Protein AF-A0A1I5WHM6-F1 (afdb_monomer_lite)

Structure (mmCIF, N/CA/C/O backbone):
data_AF-A0A1I5WHM6-F1
#
_entry.id   AF-A0A1I5WHM6-F1
#
loop_
_atom_site.group_PDB
_atom_site.id
_atom_site.type_symbol
_atom_site.label_atom_id
_atom_site.label_alt_id
_atom_site.label_comp_id
_atom_site.label_asym_id
_atom_site.label_entity_id
_atom_site.label_seq_id
_atom_site.pdbx_PDB_ins_code
_atom_site.Cartn_x
_atom_site.Cartn_y
_atom_site.Cartn_z
_atom_site.occupancy
_atom_site.B_iso_or_equiv
_atom_site.auth_seq_id
_atom_site.auth_comp_id
_atom_site.auth_asym_id
_atom_site.auth_atom_id
_atom_site.pdbx_PDB_model_num
ATOM 1 N N . MET A 1 1 ? 22.689 12.247 52.201 1.00 42.47 1 MET A N 1
ATOM 2 C CA . MET A 1 1 ? 21.961 13.039 51.189 1.00 42.47 1 MET A CA 1
ATOM 3 C C . MET A 1 1 ? 21.575 12.092 50.074 1.00 42.47 1 MET A C 1
ATOM 5 O O . MET A 1 1 ? 22.428 11.710 49.288 1.00 42.47 1 MET A O 1
ATOM 9 N N . THR A 1 2 ? 20.334 11.620 50.087 1.00 37.94 2 THR A N 1
ATOM 10 C CA . THR A 1 2 ? 19.802 10.717 49.063 1.00 37.94 2 THR A CA 1
ATOM 11 C C . THR A 1 2 ? 19.313 11.599 47.925 1.00 37.94 2 THR A C 1
ATOM 13 O O . THR A 1 2 ? 18.326 12.314 48.075 1.00 37.94 2 THR A O 1
ATOM 16 N N . THR A 1 3 ? 20.058 11.641 46.827 1.00 40.84 3 THR A N 1
ATOM 17 C CA . THR A 1 3 ? 19.627 12.302 45.597 1.00 40.84 3 THR A CA 1
ATOM 18 C C . THR A 1 3 ? 18.476 11.497 45.012 1.00 40.84 3 THR A C 1
ATOM 20 O O . THR A 1 3 ? 18.676 10.474 44.361 1.00 40.84 3 THR A O 1
ATOM 23 N N . SER A 1 4 ? 17.251 11.943 45.282 1.00 38.19 4 SER A N 1
ATOM 24 C CA . SER A 1 4 ? 16.074 11.497 44.547 1.00 38.19 4 SER A CA 1
ATOM 25 C C . SER A 1 4 ? 16.269 11.872 43.081 1.00 38.19 4 SER A C 1
ATOM 27 O O . SER A 1 4 ? 16.165 13.039 42.709 1.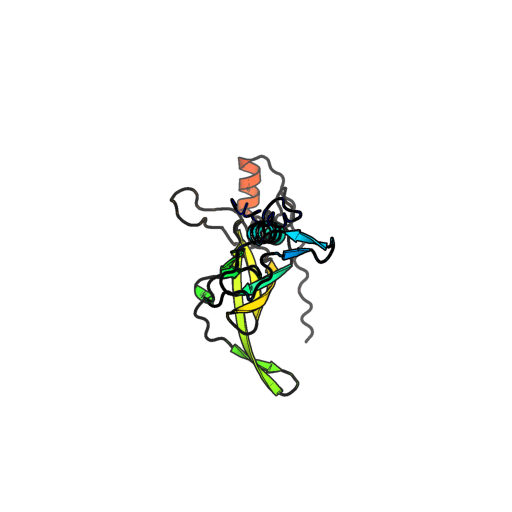00 38.19 4 SER A O 1
ATOM 29 N N . PHE A 1 5 ? 16.591 10.882 42.251 1.00 44.25 5 PHE A N 1
ATOM 30 C CA . PHE A 1 5 ? 16.436 10.994 40.810 1.00 44.25 5 PHE A CA 1
ATOM 31 C C . PHE A 1 5 ? 14.936 11.023 40.525 1.00 44.25 5 PHE A C 1
ATOM 33 O O . PHE A 1 5 ? 14.277 9.987 40.464 1.00 44.25 5 PHE A O 1
ATOM 40 N N . THR A 1 6 ? 14.382 12.222 40.381 1.00 41.75 6 THR A N 1
ATOM 41 C CA . THR A 1 6 ? 13.110 12.394 39.687 1.00 41.75 6 THR A CA 1
ATOM 42 C C . THR A 1 6 ? 13.379 12.007 38.237 1.00 41.75 6 THR A C 1
ATOM 44 O O . THR A 1 6 ? 13.997 12.770 37.495 1.00 41.75 6 THR A O 1
ATOM 47 N N . ALA A 1 7 ? 13.011 10.784 37.848 1.00 48.34 7 ALA A N 1
ATOM 48 C CA . ALA A 1 7 ? 13.007 10.408 36.442 1.00 48.34 7 ALA A CA 1
ATOM 49 C C . ALA A 1 7 ? 12.144 11.439 35.692 1.00 48.34 7 ALA A C 1
ATOM 51 O O . ALA A 1 7 ? 11.073 11.789 36.202 1.00 48.34 7 ALA A O 1
ATOM 52 N N . PRO A 1 8 ? 12.591 11.971 34.539 1.00 53.50 8 PRO A N 1
ATOM 53 C CA . PRO A 1 8 ? 11.749 12.852 33.749 1.00 53.50 8 PRO A CA 1
ATOM 54 C C . PRO A 1 8 ? 10.451 12.097 33.467 1.00 53.50 8 PRO A C 1
ATOM 56 O O . PRO A 1 8 ? 10.487 10.962 32.987 1.00 53.50 8 PRO A O 1
ATOM 59 N N . VAL A 1 9 ? 9.315 12.695 33.831 1.00 54.41 9 VAL A N 1
ATOM 60 C CA . VAL A 1 9 ? 8.010 12.204 33.391 1.00 54.41 9 VAL A CA 1
ATOM 61 C C . VAL A 1 9 ? 8.110 12.179 31.874 1.00 54.41 9 VAL A C 1
ATOM 63 O O . VAL A 1 9 ? 8.282 13.230 31.263 1.00 54.41 9 VAL A O 1
ATOM 66 N N . ALA A 1 10 ? 8.147 10.987 31.281 1.00 61.22 10 ALA A N 1
ATOM 67 C CA . ALA A 1 10 ? 8.183 10.867 29.835 1.00 61.22 10 ALA A CA 1
ATOM 68 C C . ALA A 1 10 ? 6.978 11.645 29.300 1.00 61.22 10 ALA A C 1
ATOM 70 O O . ALA A 1 10 ? 5.859 11.366 29.729 1.00 61.22 10 ALA A O 1
ATOM 71 N N . ASP A 1 11 ? 7.213 12.638 28.438 1.00 83.38 11 ASP A N 1
ATOM 72 C CA . ASP A 1 11 ? 6.149 13.437 27.829 1.00 83.38 11 ASP A CA 1
ATOM 73 C C . ASP A 1 11 ? 5.145 12.488 27.167 1.00 83.38 11 ASP A C 1
ATOM 75 O O . ASP A 1 11 ? 5.424 11.900 26.121 1.00 83.38 11 ASP A O 1
ATOM 79 N N . ILE A 1 12 ? 3.992 12.278 27.801 1.00 92.81 12 ILE A N 1
ATOM 80 C CA . ILE A 1 12 ? 2.953 11.407 27.259 1.00 92.81 12 ILE A CA 1
ATOM 81 C C . ILE A 1 12 ? 2.322 12.127 26.069 1.00 92.81 12 ILE A C 1
ATOM 83 O O . ILE A 1 12 ? 1.884 13.270 26.183 1.00 92.81 12 ILE A O 1
ATOM 87 N N . LEU A 1 13 ? 2.300 11.454 24.921 1.00 94.12 13 LEU A N 1
ATOM 88 C CA . LEU A 1 13 ? 1.716 11.973 23.686 1.00 94.12 13 LEU A CA 1
ATOM 89 C C . LEU A 1 13 ? 0.184 11.884 23.726 1.00 94.12 13 LEU A C 1
ATOM 91 O O . LEU A 1 13 ? -0.378 11.146 24.536 1.00 94.12 13 LEU A O 1
ATOM 95 N N . ASP A 1 14 ? -0.502 12.546 22.790 1.00 95.50 14 ASP A N 1
ATOM 96 C CA . ASP A 1 14 ? -1.978 12.545 22.733 1.00 95.50 14 ASP A CA 1
ATOM 97 C C . ASP A 1 14 ? -2.572 11.141 22.515 1.00 95.50 14 ASP A C 1
ATOM 99 O O . ASP A 1 14 ? -3.727 10.882 22.848 1.00 95.50 14 ASP A O 1
ATOM 103 N N . CYS A 1 15 ? -1.777 10.196 22.002 1.00 93.88 15 CYS A N 1
ATOM 104 C CA . CYS A 1 15 ? -2.156 8.785 21.901 1.00 93.88 15 CYS A CA 1
ATOM 105 C C . CYS A 1 15 ? -2.028 7.989 23.217 1.00 93.88 15 CYS A C 1
ATOM 107 O O . CYS A 1 15 ? -2.220 6.776 23.194 1.00 93.88 15 CYS A O 1
ATOM 109 N N . GLY A 1 16 ? -1.641 8.617 24.333 1.00 95.12 16 GLY A N 1
ATOM 110 C CA . GLY A 1 16 ? -1.490 7.975 25.646 1.00 95.12 16 GLY A CA 1
ATOM 111 C C . GLY A 1 16 ? -0.206 7.156 25.835 1.00 95.12 16 GLY A C 1
ATOM 112 O O . GLY A 1 16 ? -0.066 6.464 26.840 1.00 95.12 16 GLY A O 1
ATOM 113 N N . HIS A 1 17 ? 0.741 7.234 24.897 1.00 94.00 17 HIS A N 1
ATOM 114 C CA . HIS A 1 17 ? 2.009 6.498 24.934 1.00 94.00 17 HIS A CA 1
ATOM 115 C C . HIS A 1 17 ? 3.202 7.460 25.016 1.00 94.00 17 HIS A C 1
ATOM 117 O O . HIS A 1 17 ? 3.104 8.585 24.516 1.00 94.00 17 HIS A O 1
ATOM 123 N N . PRO A 1 18 ? 4.343 7.035 25.592 1.00 93.50 18 PRO A N 1
ATOM 124 C CA . PRO A 1 18 ? 5.578 7.801 25.489 1.00 93.50 18 PRO A CA 1
ATOM 125 C C . PRO A 1 18 ? 6.075 7.855 24.029 1.00 93.50 18 PRO A C 1
ATOM 127 O O . PRO A 1 18 ? 5.685 7.011 23.209 1.00 93.50 18 PRO A O 1
ATOM 130 N N . PRO A 1 19 ? 6.966 8.803 23.686 1.00 91.81 19 PRO A N 1
ATOM 131 C CA . PRO A 1 19 ? 7.605 8.845 22.380 1.00 91.81 19 PRO A CA 1
ATOM 132 C C . PRO A 1 19 ? 8.383 7.556 22.126 1.00 91.81 19 PRO A C 1
ATOM 134 O O . PRO A 1 19 ? 8.966 6.967 23.039 1.00 91.81 19 PRO A O 1
ATOM 137 N N . THR A 1 20 ? 8.393 7.109 20.875 1.00 91.31 20 THR A N 1
ATOM 138 C CA . THR A 1 20 ? 9.177 5.951 20.458 1.00 91.31 20 THR A CA 1
ATOM 139 C C . THR A 1 20 ? 10.660 6.256 20.673 1.00 91.31 20 THR A C 1
ATOM 141 O O . THR A 1 20 ? 11.145 7.243 20.116 1.00 91.31 20 THR A O 1
ATOM 144 N N . PRO A 1 21 ? 11.389 5.440 21.457 1.00 87.81 21 PRO A N 1
ATOM 145 C CA . PRO A 1 21 ? 12.818 5.637 21.639 1.00 87.81 21 PRO A CA 1
ATOM 146 C C . PRO A 1 21 ? 13.531 5.569 20.290 1.00 87.81 21 PRO A C 1
ATOM 148 O O . PRO A 1 21 ? 13.397 4.579 19.571 1.00 87.81 21 PRO A O 1
ATOM 151 N N . ASP A 1 22 ? 14.296 6.606 19.959 1.00 80.00 22 ASP A N 1
ATOM 152 C CA . ASP A 1 22 ? 15.158 6.607 18.785 1.00 80.00 22 ASP A CA 1
ATOM 153 C C . ASP A 1 22 ? 16.631 6.605 19.219 1.00 80.00 22 ASP A C 1
ATOM 155 O O . ASP A 1 22 ? 17.176 7.658 19.560 1.00 80.00 22 ASP A O 1
ATOM 159 N N . PRO A 1 23 ? 17.303 5.441 19.205 1.00 75.00 23 PRO A N 1
ATOM 160 C CA . PRO A 1 23 ? 18.708 5.346 19.586 1.00 75.00 23 PRO A CA 1
ATOM 161 C C . PRO A 1 23 ? 19.650 6.041 18.590 1.00 75.00 23 PRO A C 1
ATOM 163 O O . PRO A 1 23 ? 20.810 6.264 18.924 1.00 75.00 23 PRO A O 1
ATOM 166 N N . SER A 1 24 ? 19.182 6.381 17.382 1.00 76.12 24 SER A N 1
ATOM 167 C CA . SER A 1 24 ? 19.973 7.120 16.391 1.00 76.12 24 SER A CA 1
ATOM 168 C C . SER A 1 24 ? 19.929 8.639 16.589 1.00 76.12 24 SER A C 1
ATOM 170 O O . SER A 1 24 ? 20.806 9.341 16.089 1.00 76.12 24 SER A O 1
ATOM 172 N N . GLY A 1 25 ? 18.931 9.145 17.325 1.00 73.94 25 GLY A N 1
ATOM 173 C CA . GLY A 1 25 ? 18.722 10.574 17.579 1.00 73.94 25 GLY A CA 1
ATOM 174 C C . GLY A 1 25 ? 18.347 11.406 16.345 1.00 73.94 25 GLY A C 1
ATOM 175 O O . GLY A 1 25 ? 18.421 12.631 16.399 1.00 73.94 25 GLY A O 1
ATOM 176 N N . ILE A 1 26 ? 17.983 10.770 15.228 1.00 78.69 26 ILE A N 1
ATOM 177 C CA . ILE A 1 26 ? 17.633 11.444 13.965 1.00 78.69 26 ILE A CA 1
ATOM 178 C C . ILE A 1 26 ? 16.145 11.828 13.950 1.00 78.69 26 ILE A C 1
ATOM 180 O O . ILE A 1 26 ? 15.751 12.837 13.364 1.00 78.69 26 ILE A O 1
ATOM 184 N N . GLY A 1 27 ? 15.310 11.012 14.580 1.00 79.19 27 GLY A N 1
ATOM 185 C CA . GLY A 1 27 ? 13.873 11.165 14.691 1.00 79.19 27 GLY A CA 1
ATOM 186 C C . GLY A 1 27 ? 13.442 11.911 15.949 1.00 79.19 27 GLY A C 1
ATOM 187 O O . GLY A 1 27 ? 14.141 12.012 16.953 1.00 79.19 27 GLY A O 1
ATOM 188 N N . THR A 1 28 ? 12.214 12.413 15.900 1.00 85.50 28 THR A N 1
ATOM 189 C CA . THR A 1 28 ? 11.542 13.086 17.020 1.00 85.50 28 THR A CA 1
ATOM 190 C C . THR A 1 28 ? 10.915 12.108 18.018 1.00 85.50 28 THR A C 1
ATOM 192 O O . THR A 1 28 ? 10.372 12.541 19.031 1.00 85.50 28 THR A O 1
ATOM 195 N N . GLY A 1 29 ? 10.882 10.810 17.695 1.00 89.31 29 GLY A N 1
ATOM 196 C CA . GLY A 1 29 ? 10.156 9.785 18.454 1.00 89.31 29 GLY A CA 1
ATOM 197 C C . GLY A 1 29 ? 8.628 9.923 18.402 1.00 89.31 29 GLY A C 1
ATOM 198 O O . GLY A 1 29 ? 7.917 9.185 19.083 1.00 89.31 29 GLY A O 1
ATOM 199 N N . ARG A 1 30 ? 8.091 10.867 17.618 1.00 92.38 30 ARG A N 1
ATOM 200 C CA . ARG A 1 30 ? 6.648 11.129 17.512 1.00 92.38 30 ARG A CA 1
ATOM 201 C C . ARG A 1 30 ? 6.237 11.589 16.119 1.00 92.38 30 ARG A C 1
ATOM 203 O O . ARG A 1 30 ? 6.965 12.332 15.462 1.00 92.38 30 ARG A O 1
ATOM 210 N N . ALA A 1 31 ? 5.047 11.191 15.696 1.00 92.31 31 ALA A N 1
ATOM 211 C CA . ALA A 1 31 ? 4.356 11.735 14.536 1.00 92.31 31 ALA A CA 1
ATOM 212 C C . ALA A 1 31 ? 3.413 12.868 14.966 1.00 92.31 31 ALA A C 1
ATOM 214 O O . ALA A 1 31 ? 2.874 12.839 16.074 1.00 92.31 31 ALA A O 1
ATOM 215 N N . ILE A 1 32 ? 3.204 13.844 14.082 1.00 92.88 32 ILE A N 1
ATOM 216 C CA . ILE A 1 32 ? 2.277 14.964 14.279 1.00 92.88 32 ILE A CA 1
ATOM 217 C C . ILE A 1 32 ? 1.250 14.916 13.152 1.00 92.88 32 ILE A C 1
ATOM 219 O O . ILE A 1 32 ? 1.617 14.894 11.977 1.00 92.88 32 ILE A O 1
ATOM 223 N N . ASP A 1 33 ? -0.030 14.880 13.503 1.00 89.19 33 ASP A N 1
ATOM 224 C CA . ASP A 1 33 ? -1.113 15.006 12.535 1.00 89.19 33 ASP A CA 1
ATOM 225 C C . ASP A 1 33 ? -1.137 16.441 11.977 1.00 89.19 33 ASP A C 1
ATOM 227 O O . ASP A 1 33 ? -1.281 17.390 12.749 1.00 89.19 33 ASP A O 1
ATOM 231 N N . PRO A 1 34 ? -1.005 16.646 10.656 1.00 87.00 34 PRO A N 1
ATOM 232 C CA . PRO A 1 34 ? -0.930 17.990 10.087 1.00 87.00 34 PRO A CA 1
ATOM 233 C C . PRO A 1 34 ? -2.264 18.748 10.136 1.00 87.00 34 PRO A C 1
ATOM 235 O O . PRO A 1 34 ? -2.277 19.962 9.959 1.00 87.00 34 PRO A O 1
ATOM 238 N N . THR A 1 35 ? -3.383 18.049 10.341 1.00 90.00 35 THR A N 1
ATOM 239 C CA . THR A 1 35 ? -4.724 18.643 10.395 1.00 90.00 35 THR A CA 1
ATOM 240 C C . THR A 1 35 ? -5.083 19.053 11.814 1.00 90.00 35 THR A C 1
ATOM 242 O O . THR A 1 35 ? -5.613 20.140 12.024 1.00 90.00 35 THR A O 1
ATOM 245 N N . THR A 1 36 ? -4.819 18.180 12.789 1.00 92.69 36 THR A N 1
ATOM 246 C CA . THR A 1 36 ? -5.234 18.394 14.185 1.00 92.69 36 THR A CA 1
ATOM 247 C C . THR A 1 36 ? -4.105 18.872 15.092 1.00 92.69 36 THR A C 1
ATOM 249 O O . THR A 1 36 ? -4.372 19.345 16.191 1.00 92.69 36 THR A O 1
ATOM 252 N N . GLY A 1 37 ? -2.847 18.736 14.666 1.00 93.19 37 GLY A N 1
ATOM 253 C CA . GLY A 1 37 ? -1.671 18.954 15.508 1.00 93.19 37 GLY A CA 1
ATOM 254 C C . GLY A 1 37 ? -1.434 17.848 16.543 1.00 93.19 37 GLY A C 1
ATOM 255 O O . GLY A 1 37 ? -0.450 17.921 17.275 1.00 93.19 37 GLY A O 1
ATOM 256 N N . ALA A 1 38 ? -2.295 16.824 16.601 1.00 93.94 38 ALA A N 1
ATOM 257 C CA . ALA A 1 38 ? -2.201 15.761 17.592 1.00 93.94 38 ALA A CA 1
ATOM 258 C C . ALA A 1 38 ? -0.928 14.926 17.405 1.00 93.94 38 ALA A C 1
ATOM 260 O O . ALA A 1 38 ? -0.553 14.540 16.292 1.00 93.94 38 ALA A O 1
ATOM 261 N N . THR A 1 39 ? -0.286 14.615 18.520 1.00 95.25 39 THR A N 1
ATOM 262 C CA . THR A 1 39 ? 0.951 13.851 18.605 1.00 95.25 39 THR A CA 1
ATOM 263 C C . THR A 1 39 ? 0.679 12.373 18.871 1.00 95.25 39 THR A C 1
ATOM 265 O O . THR A 1 39 ? -0.204 11.994 19.637 1.00 95.25 39 THR A O 1
ATOM 268 N N . SER A 1 40 ? 1.448 11.496 18.234 1.00 95.19 40 SER A N 1
ATOM 269 C CA . SER A 1 40 ? 1.331 10.048 18.438 1.00 95.19 40 SER A CA 1
ATOM 270 C C . SER A 1 40 ? 2.689 9.366 18.367 1.00 95.19 40 SER A C 1
ATOM 272 O O . SER A 1 40 ? 3.589 9.841 17.672 1.00 95.19 40 SER A O 1
ATOM 274 N N . CYS A 1 41 ? 2.861 8.263 19.095 1.00 94.69 41 CYS A N 1
ATOM 275 C CA . CYS A 1 41 ? 4.048 7.427 18.950 1.00 94.69 41 CYS A CA 1
ATOM 276 C C . CYS A 1 41 ? 4.037 6.754 17.565 1.00 94.69 41 CYS A C 1
ATOM 278 O O . CYS A 1 41 ? 2.977 6.605 16.945 1.00 94.69 41 CYS A O 1
ATOM 280 N N . TYR A 1 42 ? 5.203 6.343 17.061 1.00 93.88 42 TYR A N 1
ATOM 281 C CA . TYR A 1 42 ? 5.293 5.759 15.720 1.00 93.88 42 TYR A CA 1
ATOM 282 C C . TYR A 1 42 ? 4.422 4.506 15.529 1.00 93.88 42 TYR A C 1
ATOM 284 O O . TYR A 1 42 ? 3.709 4.472 14.529 1.00 93.88 42 TYR A O 1
ATOM 292 N N . PRO A 1 43 ? 4.337 3.553 16.482 1.00 94.56 43 PRO A N 1
ATOM 293 C CA . PRO A 1 43 ? 3.422 2.416 16.358 1.00 94.56 43 PRO A CA 1
ATOM 294 C C . PRO A 1 43 ? 1.949 2.809 16.170 1.00 94.56 43 PRO A C 1
ATOM 296 O O . PRO A 1 43 ? 1.272 2.252 15.307 1.00 94.56 43 PRO A O 1
ATOM 299 N N . CYS A 1 44 ? 1.453 3.796 16.927 1.00 94.88 44 CYS A N 1
ATOM 300 C CA . CYS A 1 44 ? 0.078 4.278 16.771 1.00 94.88 44 CYS A CA 1
ATOM 301 C C . CYS A 1 44 ? -0.131 4.995 15.431 1.00 94.88 44 CYS A C 1
ATOM 303 O O . CYS A 1 44 ? -1.187 4.846 14.814 1.00 94.88 44 CYS A O 1
ATOM 305 N N . SER A 1 45 ? 0.861 5.761 14.960 1.00 95.00 45 SER A N 1
ATOM 306 C CA . SER A 1 45 ? 0.788 6.371 13.627 1.00 95.00 45 SER A CA 1
ATOM 307 C C . SER A 1 45 ? 0.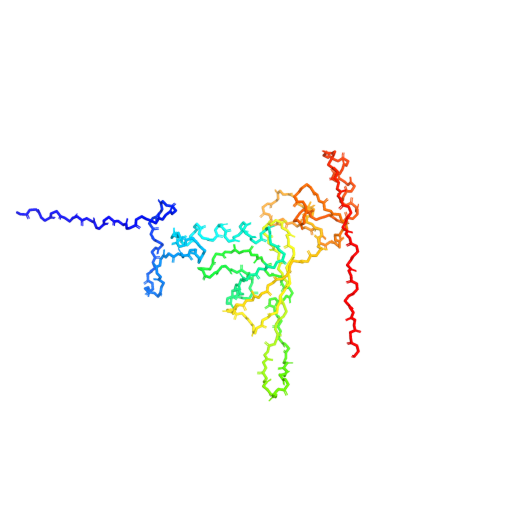763 5.308 12.532 1.00 95.00 45 SER A C 1
ATOM 309 O O . SER A 1 45 ? -0.053 5.407 11.619 1.00 95.00 45 SER A O 1
ATOM 311 N N . ASP A 1 46 ? 1.586 4.265 12.652 1.00 95.06 46 ASP A N 1
ATOM 312 C CA . ASP A 1 46 ? 1.665 3.173 11.684 1.00 95.06 46 ASP A CA 1
ATOM 313 C C . ASP A 1 46 ? 0.349 2.402 11.574 1.00 95.06 46 ASP A C 1
ATOM 315 O O . ASP A 1 46 ? -0.115 2.103 10.472 1.00 95.06 46 ASP A O 1
ATOM 319 N N . GLU A 1 47 ? -0.284 2.103 12.708 1.00 93.94 47 GLU A N 1
ATOM 320 C CA . GLU A 1 47 ? -1.595 1.456 12.743 1.00 93.94 47 GLU A CA 1
ATOM 321 C C . GLU A 1 47 ? -2.672 2.331 12.091 1.00 93.94 47 GLU A C 1
ATOM 323 O O . GLU A 1 47 ? -3.445 1.863 11.247 1.00 93.94 47 GLU A O 1
ATOM 328 N N . ARG A 1 48 ? -2.679 3.629 12.416 1.00 93.94 48 ARG A N 1
ATOM 329 C CA . ARG A 1 48 ? -3.604 4.598 11.823 1.00 93.94 48 ARG A CA 1
ATOM 330 C C . ARG A 1 48 ? -3.410 4.715 10.311 1.00 93.94 48 ARG A C 1
ATOM 332 O O . ARG A 1 48 ? -4.397 4.721 9.577 1.00 93.94 48 ARG A O 1
ATOM 339 N N . GLU A 1 49 ? -2.170 4.797 9.836 1.00 94.69 49 GLU A N 1
ATOM 340 C CA . GLU A 1 49 ? -1.843 4.874 8.408 1.00 94.69 49 GLU A CA 1
ATOM 341 C C . GLU A 1 49 ? -2.215 3.587 7.668 1.00 94.69 49 GLU A C 1
ATOM 343 O O . GLU A 1 49 ? -2.792 3.655 6.581 1.00 94.69 49 GLU A O 1
ATOM 348 N N . ARG A 1 50 ? -1.986 2.416 8.275 1.00 94.19 50 ARG A N 1
ATOM 349 C CA . ARG A 1 50 ? -2.423 1.127 7.724 1.00 94.19 50 ARG A CA 1
ATOM 350 C C . ARG A 1 50 ? -3.937 1.094 7.532 1.00 94.19 50 ARG A C 1
ATOM 352 O O . ARG A 1 50 ? -4.405 0.784 6.439 1.00 94.19 50 ARG A O 1
ATOM 359 N N . HIS A 1 51 ? -4.702 1.486 8.548 1.00 91.94 51 HIS A N 1
ATOM 360 C CA . HIS A 1 51 ? -6.162 1.560 8.460 1.00 91.94 51 HIS A CA 1
ATOM 361 C C . HIS A 1 51 ? -6.661 2.669 7.510 1.00 91.94 51 HIS A C 1
ATOM 363 O O . HIS A 1 51 ? -7.742 2.575 6.923 1.00 91.94 51 HIS A O 1
ATOM 369 N N . ALA A 1 52 ? -5.895 3.747 7.334 1.00 92.44 52 ALA A N 1
ATOM 370 C CA . ALA A 1 52 ? -6.207 4.778 6.349 1.00 92.44 52 ALA A CA 1
ATOM 371 C C . ALA A 1 52 ? -6.012 4.262 4.915 1.00 92.44 52 ALA A C 1
ATOM 373 O O . ALA A 1 52 ? -6.852 4.522 4.051 1.00 92.44 52 ALA A O 1
ATOM 374 N N . MET A 1 53 ? -4.948 3.493 4.663 1.00 94.06 53 MET A N 1
ATOM 375 C CA . MET A 1 53 ? -4.665 2.921 3.349 1.00 94.06 53 MET A CA 1
ATOM 376 C C . MET A 1 53 ? -5.791 1.993 2.881 1.00 94.06 53 MET A C 1
ATOM 378 O O . MET A 1 53 ? -6.260 2.134 1.750 1.00 94.06 53 MET A O 1
ATOM 382 N N . THR A 1 54 ? -6.313 1.126 3.752 1.00 88.81 54 THR A N 1
ATOM 383 C CA . THR A 1 54 ? -7.388 0.177 3.399 1.00 88.81 54 THR A CA 1
ATOM 384 C C . THR A 1 54 ? -8.710 0.860 3.036 1.00 88.81 54 THR A C 1
ATOM 386 O O . THR A 1 54 ? -9.567 0.242 2.405 1.00 88.81 54 THR A O 1
ATOM 389 N N . ARG A 1 55 ? -8.858 2.158 3.327 1.00 87.94 55 ARG A N 1
ATOM 390 C CA . ARG A 1 55 ? -10.034 2.981 2.995 1.00 87.94 55 ARG A CA 1
ATOM 391 C C . ARG A 1 55 ? -9.726 4.111 2.011 1.00 87.94 55 ARG A C 1
ATOM 393 O O . ARG A 1 55 ? -10.513 5.045 1.859 1.00 87.94 55 ARG A O 1
ATOM 400 N N . ALA A 1 56 ? -8.587 4.046 1.325 1.00 90.81 56 ALA A N 1
ATOM 401 C CA . ALA A 1 56 ? -8.175 5.050 0.357 1.00 90.81 56 ALA A CA 1
ATOM 402 C C . ALA A 1 56 ? -8.252 4.532 -1.090 1.00 90.81 56 ALA A C 1
ATOM 404 O O . ALA A 1 56 ? -8.092 3.346 -1.376 1.00 90.81 56 ALA A O 1
ATOM 405 N N . ASN A 1 57 ? -8.470 5.452 -2.035 1.00 91.06 57 ASN A N 1
ATOM 406 C CA . ASN A 1 57 ? -8.289 5.193 -3.472 1.00 91.06 57 ASN A CA 1
ATOM 407 C C . ASN A 1 57 ? -6.883 5.575 -3.953 1.00 91.06 57 ASN A C 1
ATOM 409 O O . ASN A 1 57 ? -6.402 5.059 -4.962 1.00 91.06 57 ASN A O 1
ATOM 413 N N . THR A 1 58 ? -6.234 6.499 -3.246 1.00 95.69 58 THR A N 1
ATOM 414 C CA . THR A 1 58 ? -4.851 6.911 -3.480 1.00 95.69 58 THR A CA 1
ATOM 415 C C . THR A 1 58 ? -4.153 7.080 -2.148 1.00 95.69 58 THR A C 1
ATOM 417 O O . THR A 1 58 ? -4.759 7.632 -1.234 1.00 95.69 58 THR A O 1
ATOM 420 N N . PHE A 1 59 ? -2.894 6.674 -2.057 1.00 96.69 59 PHE A N 1
ATOM 421 C CA . PHE A 1 59 ? -2.129 6.754 -0.818 1.00 96.69 59 PHE A CA 1
ATOM 422 C C . PHE A 1 59 ? -0.686 7.181 -1.103 1.00 96.69 59 PHE A C 1
ATOM 424 O O . PHE A 1 59 ? -0.179 6.948 -2.204 1.00 96.69 59 PHE A O 1
ATOM 431 N N . VAL A 1 60 ? -0.043 7.835 -0.137 1.00 97.25 60 VAL A N 1
ATOM 432 C CA . VAL A 1 60 ? 1.387 8.163 -0.186 1.00 97.25 60 VAL A CA 1
ATOM 433 C C . VAL A 1 60 ? 2.099 7.229 0.777 1.00 97.25 60 VAL A C 1
ATOM 435 O O . VAL A 1 60 ? 1.734 7.156 1.941 1.00 97.25 60 VAL A O 1
ATOM 438 N N . ALA A 1 61 ? 3.090 6.508 0.276 1.00 97.81 61 ALA A N 1
ATOM 439 C CA . ALA A 1 61 ? 3.885 5.563 1.044 1.00 97.81 61 ALA A CA 1
ATOM 440 C C . ALA A 1 61 ? 5.359 5.700 0.656 1.00 97.81 61 ALA A C 1
ATOM 442 O O . ALA A 1 61 ? 5.710 6.465 -0.244 1.00 97.81 61 ALA A O 1
ATOM 443 N N . TYR A 1 62 ? 6.217 4.918 1.291 1.00 97.69 62 TYR A N 1
ATOM 444 C CA . TYR A 1 62 ? 7.610 4.745 0.904 1.00 97.69 62 TYR A CA 1
ATOM 445 C C . TYR A 1 62 ? 7.813 3.334 0.376 1.00 97.69 62 TYR A C 1
ATOM 447 O O . TYR A 1 62 ? 7.259 2.379 0.913 1.00 97.69 62 TYR A O 1
ATOM 455 N N . VAL A 1 63 ? 8.607 3.184 -0.682 1.00 97.44 63 VAL A N 1
ATOM 456 C CA . VAL A 1 63 ? 9.122 1.863 -1.053 1.00 97.44 63 VAL A CA 1
ATOM 457 C C . VAL A 1 63 ? 10.274 1.564 -0.106 1.00 97.44 63 VAL A C 1
ATOM 459 O O . VAL A 1 63 ? 11.201 2.366 -0.015 1.00 97.44 63 VAL A O 1
ATOM 462 N N . SER A 1 64 ? 10.250 0.429 0.591 1.00 96.31 64 SER A N 1
ATOM 463 C CA . SER A 1 64 ? 11.356 0.056 1.478 1.00 96.31 64 SER A CA 1
ATOM 464 C C . SER A 1 64 ? 12.678 0.010 0.709 1.00 96.31 64 SER A C 1
ATOM 466 O O . SER A 1 64 ? 12.690 -0.295 -0.483 1.00 96.31 64 SER A O 1
ATOM 468 N N . SER A 1 65 ? 13.816 0.258 1.365 1.00 93.88 65 SER A N 1
ATOM 469 C CA . SER A 1 65 ? 15.139 0.113 0.723 1.00 93.88 65 SER A CA 1
ATOM 470 C C . SER A 1 65 ? 15.355 -1.306 0.174 1.00 93.88 65 SER A C 1
ATOM 472 O O . SER A 1 65 ? 16.027 -1.497 -0.833 1.00 93.88 65 SER A O 1
ATOM 474 N N . ALA A 1 66 ? 14.696 -2.281 0.814 1.00 93.06 66 ALA A N 1
ATOM 475 C CA . ALA A 1 66 ? 14.451 -3.654 0.372 1.00 93.06 66 ALA A CA 1
ATOM 476 C C . ALA A 1 66 ? 13.884 -3.825 -1.054 1.00 93.06 66 ALA A C 1
ATOM 478 O O . ALA A 1 66 ? 14.077 -4.860 -1.687 1.00 93.06 66 ALA A O 1
ATOM 479 N N . GLY A 1 67 ? 13.053 -2.876 -1.495 1.00 94.25 67 GLY A N 1
ATOM 480 C CA . GLY A 1 67 ? 12.172 -3.023 -2.657 1.00 94.25 67 GLY A CA 1
ATOM 481 C C . GLY A 1 67 ? 11.044 -4.045 -2.460 1.00 94.25 67 GLY A C 1
ATOM 482 O O . GLY A 1 67 ? 10.446 -4.479 -3.435 1.00 94.25 67 GLY A O 1
ATOM 483 N N . ARG A 1 68 ? 10.764 -4.470 -1.217 1.00 96.50 68 ARG A N 1
ATOM 484 C CA . ARG A 1 68 ? 9.862 -5.605 -0.906 1.00 96.50 68 ARG A CA 1
ATOM 485 C C . ARG A 1 68 ? 8.533 -5.210 -0.271 1.00 96.50 68 ARG A C 1
ATOM 487 O O . ARG A 1 68 ? 7.617 -6.025 -0.206 1.00 96.50 68 ARG A O 1
ATOM 494 N N . ALA A 1 69 ? 8.424 -3.987 0.229 1.00 97.44 69 ALA A N 1
ATOM 495 C CA . ALA A 1 69 ? 7.234 -3.529 0.927 1.00 97.44 69 ALA A CA 1
ATOM 496 C C . ALA A 1 69 ? 6.995 -2.042 0.687 1.00 97.44 69 ALA A C 1
ATOM 498 O O . ALA A 1 69 ? 7.940 -1.284 0.463 1.00 97.44 69 ALA A O 1
ATOM 499 N N . LEU A 1 70 ? 5.731 -1.649 0.788 1.00 98.06 70 LEU A N 1
ATOM 500 C CA . LEU A 1 70 ? 5.354 -0.273 1.058 1.00 98.06 70 LEU A CA 1
ATOM 501 C C . LEU A 1 70 ? 5.340 -0.062 2.570 1.00 98.06 70 LEU A C 1
ATOM 503 O O . LEU A 1 70 ? 4.816 -0.903 3.309 1.00 98.06 70 LEU A O 1
ATOM 507 N N . THR A 1 71 ? 5.907 1.052 3.014 1.00 97.88 71 THR A N 1
ATOM 508 C CA . THR A 1 71 ? 5.994 1.420 4.426 1.00 97.88 71 THR A CA 1
ATOM 509 C C . THR A 1 71 ? 5.494 2.836 4.672 1.00 97.88 71 THR A C 1
ATOM 511 O O . THR A 1 71 ? 5.463 3.672 3.763 1.00 97.88 71 THR A O 1
ATOM 514 N N . THR A 1 72 ? 5.119 3.104 5.916 1.00 95.44 72 THR A N 1
ATOM 515 C CA . THR A 1 72 ? 4.961 4.460 6.448 1.00 95.44 72 THR A CA 1
ATOM 516 C C . THR A 1 72 ? 6.323 5.153 6.521 1.00 95.44 72 THR A C 1
ATOM 518 O O . THR A 1 72 ? 7.368 4.527 6.297 1.00 95.44 72 THR A O 1
ATOM 521 N N . TRP A 1 73 ? 6.331 6.449 6.842 1.00 89.81 73 TRP A N 1
ATOM 522 C CA . TRP A 1 73 ? 7.584 7.172 7.072 1.00 89.81 73 TRP A CA 1
ATOM 523 C C . TRP A 1 73 ? 8.406 6.588 8.242 1.00 89.81 73 TRP A C 1
ATOM 525 O O . TRP A 1 73 ? 9.601 6.369 8.039 1.00 89.81 73 TRP A O 1
ATOM 535 N N . PRO A 1 74 ? 7.813 6.235 9.407 1.00 89.88 74 PRO A N 1
ATOM 536 C CA . PRO A 1 74 ? 8.546 5.539 10.471 1.00 89.88 74 PRO A CA 1
ATOM 537 C C . PRO A 1 74 ? 9.041 4.129 10.108 1.00 89.88 74 PRO A C 1
ATOM 539 O O . PRO A 1 74 ? 9.839 3.554 10.843 1.00 89.88 74 PRO A O 1
ATOM 542 N N . GLY A 1 75 ? 8.579 3.558 8.990 1.00 91.31 75 GLY A N 1
ATOM 543 C CA . GLY A 1 75 ? 8.980 2.230 8.519 1.00 91.31 75 GLY A CA 1
ATOM 544 C C . GLY A 1 75 ? 7.977 1.113 8.819 1.00 91.31 75 GLY A C 1
ATOM 545 O O . GLY A 1 75 ? 8.249 -0.048 8.506 1.00 91.31 75 GLY A O 1
ATOM 546 N N . GLY A 1 76 ? 6.804 1.433 9.367 1.00 94.50 76 GLY A N 1
ATOM 547 C CA . GLY A 1 76 ? 5.714 0.488 9.573 1.00 94.50 76 GLY A CA 1
ATOM 548 C C . GLY A 1 76 ? 5.220 -0.126 8.265 1.00 94.50 76 GLY A C 1
ATOM 549 O O . GLY A 1 76 ? 5.043 0.557 7.258 1.00 94.50 76 GLY A O 1
ATOM 550 N N . HIS A 1 77 ? 4.984 -1.439 8.261 1.00 96.81 77 HIS A N 1
ATOM 551 C CA . HIS A 1 77 ? 4.518 -2.155 7.072 1.00 96.81 77 HIS A CA 1
ATOM 552 C C . HIS A 1 77 ? 3.076 -1.772 6.700 1.00 96.81 77 HIS A C 1
ATOM 554 O O . HIS A 1 77 ? 2.173 -1.843 7.544 1.00 96.81 77 HIS A O 1
ATOM 560 N N . LEU A 1 78 ? 2.871 -1.445 5.420 1.00 97.38 78 LEU A N 1
ATOM 561 C CA . LEU A 1 78 ? 1.570 -1.121 4.830 1.00 97.38 78 LEU A CA 1
ATOM 562 C C . LEU A 1 78 ? 1.096 -2.179 3.826 1.00 97.38 78 LEU A C 1
ATOM 564 O O . LEU A 1 78 ? -0.059 -2.598 3.865 1.00 97.38 78 LEU A O 1
ATOM 568 N N . ALA A 1 79 ? 1.976 -2.597 2.914 1.00 96.69 79 ALA A N 1
ATOM 569 C CA . ALA A 1 79 ? 1.645 -3.548 1.859 1.00 96.69 79 ALA A CA 1
ATOM 570 C C . ALA A 1 79 ? 2.882 -4.310 1.376 1.00 96.69 79 ALA A C 1
ATOM 572 O O . ALA A 1 79 ? 4.003 -3.800 1.406 1.00 96.69 79 ALA A O 1
ATOM 573 N N . THR A 1 80 ? 2.674 -5.519 0.863 1.00 96.56 80 THR A N 1
ATOM 574 C CA . THR A 1 80 ? 3.734 -6.348 0.276 1.00 96.56 80 THR A CA 1
ATOM 575 C C . THR A 1 80 ? 3.845 -6.082 -1.220 1.00 96.56 80 THR A C 1
ATOM 577 O O . THR A 1 80 ? 2.837 -6.152 -1.925 1.00 96.56 80 THR A O 1
ATOM 580 N N . ILE A 1 81 ? 5.053 -5.785 -1.710 1.00 96.31 81 ILE A N 1
ATOM 581 C CA . ILE A 1 81 ? 5.319 -5.605 -3.145 1.00 96.31 81 ILE A CA 1
ATOM 582 C C . ILE A 1 81 ? 5.315 -6.965 -3.845 1.00 96.31 81 ILE A C 1
ATOM 584 O O . ILE A 1 81 ? 5.785 -7.963 -3.299 1.00 96.31 81 ILE A O 1
ATOM 588 N N . ASP A 1 82 ? 4.768 -6.999 -5.057 1.00 93.50 82 ASP A N 1
ATOM 589 C CA . ASP A 1 82 ? 4.734 -8.184 -5.903 1.00 93.50 82 ASP A CA 1
ATOM 590 C C . ASP A 1 82 ? 6.165 -8.697 -6.162 1.00 93.50 82 ASP A C 1
ATOM 592 O O . ASP A 1 82 ? 7.009 -7.916 -6.610 1.00 93.50 82 ASP A O 1
ATOM 596 N N . PRO A 1 83 ? 6.471 -9.985 -5.907 1.00 90.12 83 PRO A N 1
ATOM 597 C CA . PRO A 1 83 ? 7.809 -10.538 -6.120 1.00 90.12 83 PRO A CA 1
ATOM 598 C C . PRO A 1 83 ? 8.376 -10.288 -7.523 1.00 90.12 83 PRO A C 1
ATOM 600 O O . PRO A 1 83 ? 9.591 -10.152 -7.671 1.00 90.12 83 PRO A O 1
ATOM 603 N N . HIS A 1 84 ? 7.517 -10.185 -8.544 1.00 88.38 84 HIS A N 1
ATOM 604 C CA . HIS A 1 84 ? 7.943 -9.864 -9.908 1.00 88.38 84 HIS A CA 1
ATOM 605 C C . HIS A 1 84 ? 8.544 -8.456 -10.040 1.00 88.38 84 HIS A C 1
ATOM 607 O O . HIS A 1 84 ? 9.447 -8.253 -10.852 1.00 88.38 84 HIS A O 1
ATOM 613 N N . ASP A 1 85 ? 8.103 -7.503 -9.218 1.00 91.25 85 ASP A N 1
ATOM 614 C CA . ASP A 1 85 ? 8.571 -6.116 -9.260 1.00 91.25 85 ASP A CA 1
ATOM 615 C C . ASP A 1 85 ? 9.824 -5.889 -8.400 1.00 91.25 85 ASP A C 1
ATOM 617 O O . ASP A 1 85 ? 10.546 -4.913 -8.610 1.00 91.25 85 ASP A O 1
ATOM 621 N N . VAL A 1 86 ? 10.127 -6.796 -7.460 1.00 86.00 86 VAL A N 1
ATOM 622 C CA . VAL A 1 86 ? 11.305 -6.707 -6.570 1.00 86.00 86 VAL A CA 1
ATOM 623 C C . VAL A 1 86 ? 12.616 -6.715 -7.364 1.00 86.00 86 VAL A C 1
ATOM 625 O O . VAL A 1 86 ? 13.589 -6.074 -6.972 1.00 86.00 86 VAL A O 1
ATOM 628 N N . HIS A 1 87 ? 12.644 -7.422 -8.496 1.00 81.00 87 HIS A N 1
ATOM 629 C CA . HIS A 1 87 ? 13.840 -7.616 -9.321 1.00 81.00 87 HIS A CA 1
ATOM 630 C C . HIS A 1 87 ? 13.850 -6.773 -10.600 1.00 81.00 87 HIS A C 1
ATOM 632 O O . HIS A 1 87 ? 14.630 -7.038 -11.517 1.00 81.00 87 HIS A O 1
ATOM 638 N N . GLN A 1 88 ? 12.988 -5.761 -10.695 1.00 86.12 88 GLN A N 1
ATOM 639 C CA . GLN A 1 88 ? 12.948 -4.917 -11.881 1.00 86.12 88 GLN A CA 1
ATOM 640 C C . GLN A 1 88 ? 14.240 -4.089 -12.022 1.00 86.12 88 GLN A C 1
ATOM 642 O O . GLN A 1 88 ? 14.738 -3.494 -11.067 1.00 86.12 88 GLN A O 1
ATOM 647 N N . VAL A 1 89 ? 14.763 -3.996 -13.246 1.00 81.94 89 VAL A N 1
ATOM 648 C CA . VAL A 1 89 ? 15.985 -3.225 -13.562 1.00 81.94 89 VAL A CA 1
ATOM 649 C C . VAL A 1 89 ? 15.698 -1.713 -13.674 1.00 81.94 89 VAL A C 1
ATOM 651 O O . VAL A 1 89 ? 16.612 -0.896 -13.733 1.00 81.94 89 VAL A O 1
ATOM 654 N N . GLY A 1 90 ? 14.420 -1.321 -13.645 1.00 83.50 90 GLY A N 1
ATOM 655 C CA . GLY A 1 90 ? 13.980 0.052 -13.874 1.00 83.50 90 GLY A CA 1
ATOM 656 C C . GLY A 1 90 ? 14.132 0.470 -15.343 1.00 83.50 90 GLY A C 1
ATOM 657 O O . GLY A 1 90 ? 14.980 -0.022 -16.086 1.00 83.50 90 GLY A O 1
ATOM 658 N N . ARG A 1 91 ? 13.277 1.381 -15.808 1.00 90.38 91 ARG A N 1
ATOM 659 C CA . ARG A 1 91 ? 13.282 1.871 -17.193 1.00 90.38 91 ARG A CA 1
ATOM 660 C C . ARG A 1 91 ? 13.783 3.306 -17.248 1.00 90.38 91 ARG A C 1
ATOM 662 O O . ARG A 1 91 ? 13.171 4.193 -16.656 1.00 90.38 91 ARG A O 1
ATOM 669 N N . ARG A 1 92 ? 14.836 3.570 -18.024 1.00 91.94 92 ARG A N 1
ATOM 670 C CA . ARG A 1 92 ? 15.280 4.949 -18.290 1.00 91.94 92 ARG A CA 1
ATOM 671 C C . ARG A 1 92 ? 14.162 5.751 -18.954 1.00 91.94 92 ARG A C 1
ATOM 673 O O . ARG A 1 92 ? 13.557 5.302 -19.926 1.00 91.94 92 ARG A O 1
ATOM 680 N N . THR A 1 93 ? 13.888 6.921 -18.399 1.00 88.81 93 THR A N 1
ATOM 681 C CA . THR A 1 93 ? 12.880 7.868 -18.872 1.00 88.81 93 THR A CA 1
ATOM 682 C C . THR A 1 93 ? 13.513 9.252 -18.941 1.00 88.81 93 THR A C 1
ATOM 684 O O . THR A 1 93 ? 14.303 9.620 -18.074 1.00 88.81 93 THR A O 1
ATOM 687 N N . TYR A 1 94 ? 13.161 10.011 -19.975 1.00 89.50 94 TYR A N 1
ATOM 688 C CA . TYR A 1 94 ? 13.651 11.367 -20.189 1.00 89.50 94 TYR A CA 1
ATOM 689 C C . TYR A 1 94 ? 12.525 12.367 -19.928 1.00 89.50 94 TYR A C 1
ATOM 691 O O . TYR A 1 94 ? 11.380 12.136 -20.320 1.00 89.50 94 TYR A O 1
ATOM 699 N N . THR A 1 95 ? 12.833 13.461 -19.241 1.00 85.44 95 THR A N 1
ATOM 700 C CA . THR A 1 95 ? 11.933 14.608 -19.121 1.00 85.44 95 THR A CA 1
ATOM 701 C C . THR A 1 95 ? 11.921 15.389 -20.439 1.00 85.44 95 THR A C 1
ATOM 703 O O . THR A 1 95 ? 12.883 15.307 -21.206 1.00 85.44 95 THR A O 1
ATOM 706 N N . PRO A 1 96 ? 10.885 16.207 -20.707 1.00 87.88 96 PRO A N 1
ATOM 707 C CA . PRO A 1 96 ? 10.872 17.087 -21.880 1.00 87.88 96 PRO A CA 1
ATOM 708 C C . PRO A 1 96 ? 12.076 18.041 -21.948 1.00 87.88 96 PRO A C 1
ATOM 710 O O . PRO A 1 96 ? 12.484 18.441 -23.030 1.00 87.88 96 PRO A O 1
ATOM 713 N N . SER A 1 97 ? 12.668 18.374 -20.796 1.00 91.50 97 SER A N 1
ATOM 714 C CA . SER A 1 97 ? 13.883 19.188 -20.677 1.00 91.50 97 SER A CA 1
ATOM 715 C C . SER A 1 97 ? 15.197 18.420 -20.898 1.00 91.50 97 SER A C 1
ATOM 717 O O . SER A 1 97 ? 16.263 19.012 -20.775 1.00 91.50 97 SER A O 1
ATOM 719 N N . GLY A 1 98 ? 15.150 17.114 -21.189 1.00 90.56 98 GLY A N 1
ATOM 720 C CA . GLY A 1 98 ? 16.330 16.273 -21.432 1.00 90.56 98 GLY A CA 1
ATOM 721 C C . GLY A 1 98 ? 16.952 15.629 -20.185 1.00 90.56 98 GLY A C 1
ATOM 722 O O . GLY A 1 98 ? 17.922 14.883 -20.304 1.00 90.56 98 GLY A O 1
ATOM 723 N N . GLY A 1 99 ? 16.394 15.857 -18.993 1.00 90.00 99 GLY A N 1
ATOM 724 C CA . GLY A 1 99 ? 16.826 15.191 -17.763 1.00 90.00 99 GLY A CA 1
ATOM 725 C C . GLY A 1 99 ? 16.491 13.698 -17.782 1.00 90.00 99 GLY A C 1
ATOM 726 O O . GLY A 1 99 ? 15.407 13.309 -18.208 1.00 90.00 99 GLY A O 1
ATOM 727 N N . MET A 1 100 ? 17.403 12.847 -17.313 1.00 90.50 100 MET A N 1
ATOM 728 C CA . MET A 1 100 ? 17.220 11.392 -17.296 1.00 90.50 100 MET A CA 1
ATOM 729 C C . MET A 1 100 ? 16.950 10.890 -15.876 1.00 90.50 100 MET A C 1
ATOM 731 O O . MET A 1 100 ? 17.667 11.246 -14.945 1.00 90.50 100 MET A O 1
ATOM 735 N N . TRP A 1 101 ? 15.961 10.012 -15.720 1.00 89.19 101 TRP A N 1
ATOM 736 C CA . TRP A 1 101 ? 15.692 9.308 -14.465 1.00 89.19 101 TRP A CA 1
ATOM 737 C C . TRP A 1 101 ? 15.302 7.847 -14.710 1.00 89.19 101 TRP A C 1
ATOM 739 O O . TRP A 1 101 ? 14.877 7.471 -15.808 1.00 89.19 101 TRP A O 1
ATOM 749 N N . THR A 1 102 ? 15.456 7.004 -13.689 1.00 91.81 102 THR A N 1
ATOM 750 C CA . THR A 1 102 ? 15.077 5.587 -13.757 1.00 91.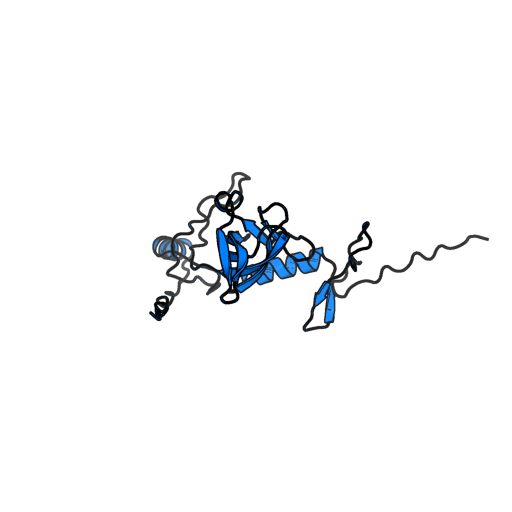81 102 THR A CA 1
ATOM 751 C C . THR A 1 102 ? 13.689 5.396 -13.171 1.00 91.81 102 THR A C 1
ATOM 753 O O . THR A 1 102 ? 13.445 5.705 -12.010 1.00 91.81 102 THR A O 1
ATOM 756 N N . ARG A 1 103 ? 12.773 4.871 -13.980 1.00 93.44 103 ARG A N 1
ATOM 757 C CA . ARG A 1 103 ? 11.379 4.642 -13.620 1.00 93.44 103 ARG A CA 1
ATOM 758 C C . ARG A 1 103 ? 11.155 3.210 -13.159 1.00 93.44 103 ARG A C 1
ATOM 760 O O . ARG A 1 103 ? 11.409 2.280 -13.922 1.00 93.44 103 ARG A O 1
ATOM 767 N N . TYR A 1 104 ? 10.575 3.057 -11.977 1.00 95.44 104 TYR A N 1
ATOM 768 C CA . TYR A 1 104 ? 10.130 1.781 -11.425 1.00 95.44 104 TYR A CA 1
ATOM 769 C C . TYR A 1 104 ? 8.605 1.753 -11.367 1.00 95.44 104 TYR A C 1
ATOM 771 O O . TYR A 1 104 ? 7.977 2.770 -11.064 1.00 95.44 104 TYR A O 1
ATOM 779 N N . VAL A 1 105 ? 8.009 0.608 -11.691 1.00 95.88 105 VAL A N 1
ATOM 780 C CA . VAL A 1 105 ? 6.570 0.366 -11.538 1.00 95.88 105 VAL A CA 1
ATOM 781 C C . VAL A 1 105 ? 6.404 -0.646 -10.421 1.00 95.88 105 VAL A C 1
ATOM 783 O O . VAL A 1 105 ? 7.071 -1.673 -10.415 1.00 95.88 105 VAL A O 1
ATOM 786 N N . TRP A 1 106 ? 5.534 -0.346 -9.469 1.00 97.19 106 TRP A N 1
ATOM 787 C CA . TRP A 1 106 ? 5.341 -1.179 -8.292 1.00 97.19 106 TRP A CA 1
ATOM 788 C C . TRP A 1 106 ? 3.887 -1.581 -8.188 1.00 97.19 106 TRP A C 1
ATOM 790 O O . TRP A 1 106 ? 3.008 -0.717 -8.208 1.00 97.19 106 TRP A O 1
ATOM 800 N N . HIS A 1 107 ? 3.652 -2.871 -8.016 1.00 96.88 107 HIS A N 1
ATOM 801 C CA . HIS A 1 107 ? 2.391 -3.452 -7.613 1.00 96.88 107 HIS A CA 1
ATOM 802 C C . HIS A 1 107 ? 2.533 -3.969 -6.190 1.00 96.88 107 HIS A C 1
ATOM 804 O O . HIS A 1 107 ? 3.533 -4.590 -5.838 1.00 96.88 107 HIS A O 1
ATOM 810 N N . ALA A 1 108 ? 1.529 -3.713 -5.362 1.00 96.38 108 ALA A N 1
ATOM 811 C CA . ALA A 1 108 ? 1.531 -4.162 -3.979 1.00 96.38 108 ALA A CA 1
ATOM 812 C C . ALA A 1 108 ? 0.153 -4.662 -3.553 1.00 96.38 108 ALA A C 1
ATOM 814 O O . ALA A 1 108 ? -0.861 -4.313 -4.161 1.00 96.38 108 ALA A O 1
ATOM 815 N N . THR A 1 109 ? 0.134 -5.483 -2.509 1.00 95.06 109 THR A N 1
ATOM 816 C CA . THR A 1 109 ? -1.083 -6.006 -1.879 1.00 95.06 109 THR A CA 1
ATOM 817 C C . THR A 1 109 ? -1.074 -5.611 -0.409 1.00 95.06 109 THR A C 1
ATOM 819 O O . THR A 1 109 ? -0.105 -5.919 0.289 1.00 95.06 109 THR A O 1
ATOM 822 N N . ASP A 1 110 ? -2.098 -4.883 0.035 1.00 94.38 110 ASP A N 1
ATOM 823 C CA . ASP A 1 110 ? -2.269 -4.534 1.450 1.00 94.38 110 ASP A CA 1
ATOM 824 C C . ASP A 1 110 ? -2.785 -5.726 2.274 1.00 94.38 110 ASP A C 1
ATOM 826 O O . ASP A 1 110 ? -2.997 -6.826 1.751 1.00 94.38 110 ASP A O 1
ATOM 830 N N . VAL A 1 111 ? -2.952 -5.512 3.580 1.00 88.88 111 VAL A N 1
ATOM 831 C CA . VAL A 1 111 ? -3.355 -6.560 4.529 1.00 88.88 111 VAL A CA 1
ATOM 832 C C . VAL A 1 111 ? -4.744 -7.141 4.235 1.00 88.88 111 VAL A C 1
ATOM 834 O O . VAL A 1 111 ? -4.956 -8.325 4.484 1.00 88.88 111 VAL A O 1
ATOM 837 N N . ASP A 1 112 ? -5.628 -6.356 3.613 1.00 88.06 112 ASP A N 1
ATOM 838 C CA . ASP A 1 112 ? -7.011 -6.719 3.271 1.00 88.06 112 ASP A CA 1
ATOM 839 C C . ASP A 1 112 ? -7.137 -7.223 1.816 1.00 88.06 112 ASP A C 1
ATOM 841 O O . ASP A 1 112 ? -8.235 -7.381 1.275 1.00 88.06 112 ASP A O 1
ATOM 845 N N . GLY A 1 113 ? -6.009 -7.445 1.132 1.00 90.06 113 GLY A N 1
ATOM 846 C CA . GLY A 1 113 ? -5.987 -7.912 -0.255 1.00 90.06 113 GLY A CA 1
ATOM 847 C C . GLY A 1 113 ? -6.221 -6.821 -1.296 1.00 90.06 113 GLY A C 1
ATOM 848 O O . GLY A 1 113 ? -6.336 -7.109 -2.492 1.00 90.06 113 GLY A O 1
ATOM 849 N N . GLY A 1 114 ? -6.287 -5.555 -0.883 1.00 92.12 114 GLY A N 1
ATOM 850 C CA . GLY A 1 114 ? -6.356 -4.422 -1.789 1.00 92.12 114 GLY A CA 1
ATOM 851 C C . GLY A 1 114 ? -5.104 -4.355 -2.659 1.00 92.12 114 GLY A C 1
ATOM 852 O O . GLY A 1 114 ? -3.976 -4.367 -2.167 1.00 92.12 114 GLY A O 1
ATOM 853 N N . ARG A 1 115 ? -5.293 -4.287 -3.982 1.00 94.69 115 ARG A N 1
ATOM 854 C CA . ARG A 1 115 ? -4.186 -4.152 -4.938 1.00 94.69 115 ARG A CA 1
ATOM 855 C C . ARG A 1 115 ? -3.886 -2.694 -5.218 1.00 94.69 115 ARG A C 1
ATOM 857 O O . ARG A 1 115 ? -4.791 -1.915 -5.501 1.00 94.69 115 ARG A O 1
ATOM 864 N N . TRP A 1 116 ? -2.607 -2.360 -5.239 1.00 97.06 116 TRP A N 1
ATOM 865 C CA . TRP A 1 116 ? -2.094 -1.011 -5.440 1.00 97.06 116 TRP A CA 1
ATOM 866 C C . TRP A 1 116 ? -1.107 -0.989 -6.592 1.00 97.06 116 TRP A C 1
ATOM 868 O O . TRP A 1 116 ? -0.392 -1.965 -6.804 1.00 97.06 116 TRP A O 1
ATOM 878 N N . ALA A 1 117 ? -1.063 0.123 -7.323 1.00 97.50 117 ALA A N 1
ATOM 879 C CA . ALA A 1 117 ? -0.035 0.382 -8.320 1.00 97.50 117 ALA A CA 1
ATOM 880 C C . ALA A 1 117 ? 0.516 1.802 -8.185 1.00 97.50 117 ALA A C 1
ATOM 882 O O . ALA A 1 117 ? -0.248 2.750 -7.994 1.00 97.50 117 ALA A O 1
ATOM 883 N N . GLY A 1 118 ? 1.826 1.961 -8.329 1.00 97.19 118 GLY A N 1
ATOM 884 C CA . GLY A 1 118 ? 2.484 3.263 -8.304 1.00 97.19 118 GLY A CA 1
ATOM 885 C C . GLY A 1 118 ? 3.774 3.280 -9.107 1.00 97.19 118 GLY A C 1
ATOM 886 O O . GLY A 1 118 ? 4.254 2.252 -9.584 1.00 97.19 118 GLY A O 1
ATOM 887 N N . ILE A 1 119 ? 4.327 4.479 -9.266 1.00 96.19 119 ILE A N 1
ATOM 888 C CA . ILE A 1 119 ? 5.565 4.719 -10.005 1.00 96.19 119 ILE A CA 1
ATOM 889 C C . ILE A 1 119 ? 6.453 5.632 -9.166 1.00 96.19 119 ILE A C 1
ATOM 891 O O . ILE A 1 119 ? 5.975 6.653 -8.674 1.00 96.19 119 ILE A O 1
ATOM 895 N N . ASN A 1 120 ? 7.738 5.304 -9.044 1.00 95.38 120 ASN A N 1
ATOM 896 C CA . ASN A 1 120 ? 8.731 6.204 -8.454 1.00 95.38 120 ASN A CA 1
ATOM 897 C C . ASN A 1 120 ? 10.133 5.987 -9.065 1.00 95.38 120 ASN A C 1
ATOM 899 O O . ASN A 1 120 ? 10.284 5.278 -10.066 1.00 95.38 120 ASN A O 1
ATOM 903 N N . GLY A 1 121 ? 11.143 6.624 -8.462 1.00 93.19 121 GLY A N 1
ATOM 904 C CA . GLY A 1 121 ? 12.549 6.549 -8.868 1.00 93.19 121 GLY A CA 1
ATOM 905 C C . GLY A 1 121 ? 13.341 5.337 -8.355 1.00 93.19 121 GLY A C 1
ATOM 906 O O . GLY A 1 121 ? 14.528 5.246 -8.651 1.00 93.19 121 GLY A O 1
ATOM 907 N N . GLY A 1 122 ? 12.726 4.432 -7.584 1.00 92.94 122 GLY A N 1
ATOM 908 C CA . GLY A 1 122 ? 13.377 3.244 -7.024 1.00 92.94 122 GLY A CA 1
ATOM 909 C C . GLY A 1 122 ? 13.082 2.986 -5.537 1.00 92.94 122 GLY A C 1
ATOM 910 O O . GLY A 1 122 ? 12.277 3.693 -4.922 1.00 92.94 122 GLY A O 1
ATOM 911 N N . PRO A 1 123 ? 13.716 1.954 -4.953 1.00 94.69 123 PRO A N 1
ATOM 912 C CA . PRO A 1 123 ? 13.639 1.648 -3.523 1.00 94.69 123 PRO A CA 1
ATOM 913 C C . PRO A 1 123 ? 14.101 2.810 -2.633 1.00 94.69 123 PRO A C 1
ATOM 915 O O . PRO A 1 123 ? 14.937 3.615 -3.034 1.00 94.69 123 PRO A O 1
ATOM 918 N N . GLY A 1 124 ? 13.565 2.896 -1.415 1.00 94.06 124 GLY A N 1
ATOM 919 C CA . GLY A 1 124 ? 13.887 3.940 -0.433 1.00 94.06 124 GLY A CA 1
ATOM 920 C C . GLY A 1 124 ? 13.224 5.299 -0.688 1.00 94.06 124 GLY A C 1
ATOM 921 O O . GLY A 1 124 ? 13.380 6.215 0.115 1.00 94.06 124 GLY A O 1
ATOM 922 N N . LEU A 1 125 ? 12.482 5.455 -1.789 1.00 95.56 125 LEU A N 1
ATOM 923 C CA . LEU A 1 125 ? 11.848 6.718 -2.164 1.00 95.56 125 LEU A CA 1
ATOM 924 C C . LEU A 1 125 ? 10.340 6.706 -1.915 1.00 95.56 125 LEU A C 1
ATOM 926 O O . LEU A 1 125 ? 9.673 5.670 -1.997 1.00 95.56 125 LEU A O 1
ATOM 930 N N . VAL A 1 126 ? 9.798 7.903 -1.687 1.00 97.12 126 VAL A N 1
ATOM 931 C CA . VAL A 1 126 ? 8.354 8.137 -1.615 1.00 97.12 126 VAL A CA 1
ATOM 932 C C . VAL A 1 126 ? 7.670 7.728 -2.924 1.00 97.12 126 VAL A C 1
ATOM 934 O O . VAL A 1 126 ? 8.228 7.847 -4.019 1.00 97.12 126 VAL A O 1
ATOM 937 N N . ILE A 1 127 ? 6.444 7.234 -2.812 1.00 97.81 127 ILE A N 1
ATOM 938 C CA . ILE A 1 127 ? 5.610 6.801 -3.922 1.00 97.81 127 ILE A CA 1
ATOM 939 C C . ILE A 1 127 ? 4.158 7.187 -3.662 1.00 97.81 127 ILE A C 1
ATOM 941 O O . ILE A 1 127 ? 3.622 6.999 -2.571 1.00 97.81 127 ILE A O 1
ATOM 945 N N . ARG A 1 128 ? 3.495 7.697 -4.700 1.00 98.19 128 ARG A N 1
ATOM 946 C CA . ARG A 1 128 ? 2.036 7.785 -4.727 1.00 98.19 128 ARG A CA 1
ATOM 947 C C . ARG A 1 128 ? 1.488 6.537 -5.405 1.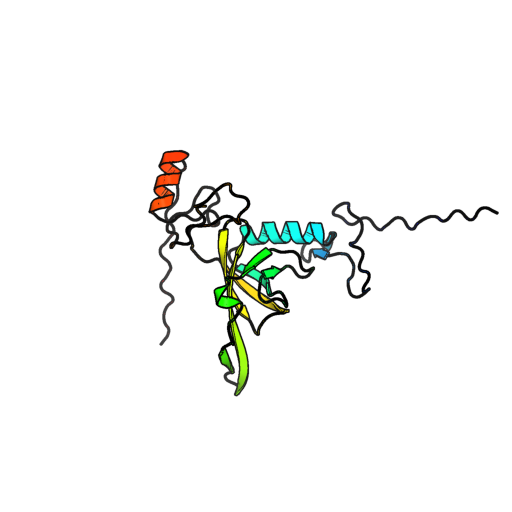00 98.19 128 ARG A C 1
ATOM 949 O O . ARG A 1 128 ? 1.849 6.241 -6.545 1.00 98.19 128 ARG A O 1
ATOM 956 N N . VAL A 1 129 ? 0.612 5.824 -4.711 1.00 97.88 129 VAL A N 1
ATOM 957 C CA . VAL A 1 129 ? -0.041 4.614 -5.211 1.00 97.88 129 VAL A CA 1
ATOM 958 C C . VAL A 1 129 ? -1.532 4.839 -5.415 1.00 97.88 129 VAL A C 1
ATOM 960 O O . VAL A 1 129 ? -2.166 5.640 -4.728 1.00 97.88 129 VAL A O 1
ATOM 963 N N . HIS A 1 130 ? -2.094 4.110 -6.370 1.00 96.94 130 HIS A N 1
ATOM 964 C CA . HIS A 1 130 ? -3.509 4.104 -6.706 1.00 96.94 130 HIS A CA 1
ATOM 965 C C . HIS A 1 130 ? -4.073 2.701 -6.514 1.00 96.94 130 HIS A C 1
ATOM 967 O O . HIS A 1 130 ? -3.476 1.720 -6.968 1.00 96.94 130 HIS A O 1
ATOM 973 N N . ARG A 1 131 ? -5.244 2.608 -5.884 1.00 93.62 131 ARG A N 1
ATOM 974 C CA . ARG A 1 131 ? -5.936 1.337 -5.697 1.00 93.62 131 ARG A CA 1
ATOM 975 C C . ARG A 1 131 ? -6.477 0.832 -7.031 1.00 93.62 131 ARG A C 1
ATOM 977 O O . ARG A 1 131 ? -7.121 1.553 -7.801 1.00 93.62 131 ARG A O 1
ATOM 984 N N . LEU A 1 132 ? -6.203 -0.428 -7.323 1.00 92.56 132 LEU A N 1
ATOM 985 C CA . LEU A 1 132 ? -6.697 -1.137 -8.489 1.00 92.56 132 LEU A CA 1
ATOM 986 C C . LEU A 1 132 ? -8.086 -1.709 -8.201 1.00 92.56 132 LEU A C 1
ATOM 988 O O . LEU A 1 132 ? -8.391 -2.146 -7.095 1.00 92.56 132 LEU A O 1
ATOM 992 N N . ARG A 1 133 ? -8.929 -1.773 -9.239 1.00 90.56 133 ARG A N 1
ATOM 993 C CA . ARG A 1 133 ? -10.232 -2.454 -9.177 1.00 90.56 133 ARG A CA 1
ATOM 994 C C . ARG A 1 133 ? -10.047 -3.968 -9.305 1.00 90.56 133 ARG A C 1
ATOM 996 O O . ARG A 1 133 ? -10.370 -4.552 -10.343 1.00 90.56 133 ARG A O 1
ATOM 1003 N N . ALA A 1 134 ? -9.487 -4.578 -8.272 1.00 91.94 134 ALA A N 1
ATOM 1004 C CA . ALA A 1 134 ? -9.217 -6.007 -8.191 1.00 91.94 134 ALA A CA 1
ATOM 1005 C C . ALA A 1 134 ? -10.080 -6.653 -7.104 1.00 91.94 134 ALA A C 1
ATOM 1007 O O . ALA A 1 134 ? -10.441 -6.008 -6.127 1.00 91.94 134 ALA A O 1
ATOM 1008 N N . CYS A 1 135 ? -10.441 -7.915 -7.309 1.00 92.19 135 CYS A N 1
ATOM 1009 C CA . CYS A 1 135 ? -11.236 -8.679 -6.368 1.00 92.19 135 CYS A CA 1
ATOM 1010 C C . CYS A 1 135 ? -10.411 -9.029 -5.126 1.00 92.19 135 CYS A C 1
ATOM 1012 O O . CYS A 1 135 ? -9.359 -9.654 -5.261 1.00 92.19 135 CYS A O 1
ATOM 1014 N N . THR A 1 136 ? -10.933 -8.684 -3.952 1.00 91.44 136 THR A N 1
ATOM 1015 C CA . THR A 1 136 ? -10.327 -8.906 -2.629 1.00 91.44 136 THR A CA 1
ATOM 1016 C C . THR A 1 136 ? -10.854 -10.170 -1.947 1.00 91.44 136 THR A C 1
ATOM 1018 O O . THR A 1 136 ? -10.603 -10.400 -0.773 1.00 91.44 136 THR A O 1
ATOM 1021 N N . TRP A 1 137 ? -11.582 -11.028 -2.671 1.00 89.75 137 TRP A N 1
ATOM 1022 C CA . TRP A 1 137 ? -12.030 -12.310 -2.129 1.00 89.75 137 TRP A CA 1
ATOM 1023 C C . TRP A 1 137 ? -10.826 -13.194 -1.808 1.00 89.75 137 TRP A C 1
ATOM 1025 O O . TRP A 1 137 ? -10.035 -13.510 -2.708 1.00 89.75 137 TRP A O 1
ATOM 1035 N N . GLN A 1 138 ? -10.720 -13.591 -0.545 1.00 89.06 138 GLN A N 1
ATOM 1036 C CA . GLN A 1 138 ? -9.697 -14.500 -0.059 1.00 89.06 138 GLN A CA 1
ATOM 1037 C C . GLN A 1 138 ? -10.004 -15.925 -0.536 1.00 89.06 138 GLN A C 1
ATOM 1039 O O 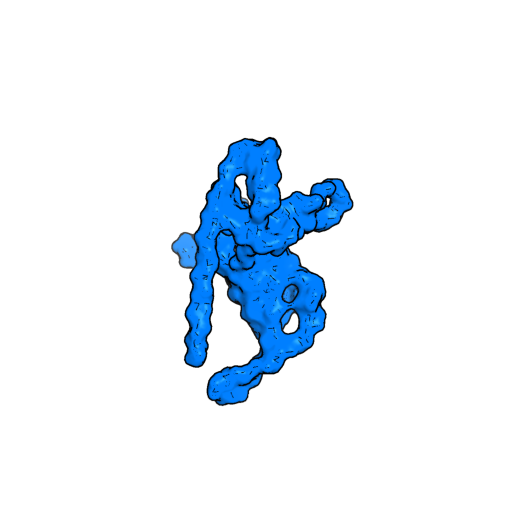. GLN A 1 138 ? -11.080 -16.463 -0.293 1.00 89.06 138 GLN A O 1
ATOM 1044 N N . THR A 1 139 ? -9.072 -16.526 -1.271 1.00 85.88 139 THR A N 1
ATOM 1045 C CA . THR A 1 139 ? -9.245 -17.854 -1.880 1.00 85.88 139 THR A CA 1
ATOM 1046 C C . THR A 1 139 ? -8.654 -18.981 -1.043 1.00 85.88 139 THR A C 1
ATOM 1048 O O . THR A 1 139 ? -8.994 -20.135 -1.272 1.00 85.88 139 THR A O 1
ATOM 1051 N N . GLU A 1 140 ? -7.762 -18.669 -0.102 1.00 82.50 140 GLU A N 1
ATOM 1052 C CA . GLU A 1 140 ? -7.092 -19.647 0.760 1.00 82.50 140 GLU A CA 1
ATOM 1053 C C . GLU A 1 140 ? -7.124 -19.151 2.216 1.00 82.50 140 GLU A C 1
ATOM 1055 O O . GLU A 1 140 ? -6.732 -18.013 2.498 1.00 82.50 140 GLU A O 1
ATOM 1060 N N . PHE A 1 141 ? -7.586 -20.003 3.135 1.00 72.44 141 PHE A N 1
ATOM 1061 C CA . PHE A 1 141 ? -7.617 -19.764 4.581 1.00 72.44 141 PHE A CA 1
ATOM 1062 C C . PHE A 1 141 ? -6.746 -20.816 5.288 1.00 72.44 141 PHE A C 1
ATOM 1064 O O . PHE A 1 141 ? -6.814 -21.983 4.924 1.00 72.44 141 PHE A O 1
ATOM 1071 N N . GLY A 1 142 ? -6.004 -20.431 6.336 1.00 60.59 142 GLY A N 1
ATOM 1072 C CA . GLY A 1 142 ? -5.777 -21.348 7.466 1.00 60.59 142 GLY A CA 1
ATOM 1073 C C . GLY A 1 142 ? -4.437 -22.077 7.652 1.00 60.59 142 GLY A C 1
ATOM 1074 O O . GLY A 1 142 ? -4.306 -22.726 8.680 1.00 60.59 142 GLY A O 1
ATOM 1075 N N . ASP A 1 143 ? -3.412 -21.934 6.803 1.00 66.25 143 ASP A N 1
ATOM 1076 C CA . ASP A 1 143 ? -2.207 -22.800 6.905 1.00 66.25 143 ASP A CA 1
ATOM 1077 C C . ASP A 1 143 ? -0.927 -22.094 7.404 1.00 66.25 143 ASP A C 1
ATOM 1079 O O . ASP A 1 143 ? 0.192 -22.490 7.070 1.00 66.25 143 ASP A O 1
ATOM 1083 N N . GLY A 1 144 ? -1.056 -20.971 8.121 1.00 69.44 144 GLY A N 1
ATOM 1084 C CA . GLY A 1 144 ? 0.089 -20.129 8.520 1.00 69.44 144 GLY A CA 1
ATOM 1085 C C . GLY A 1 144 ? 0.795 -19.421 7.350 1.00 69.44 144 GLY A C 1
ATOM 1086 O O . GLY A 1 144 ? 1.802 -18.741 7.543 1.00 69.44 144 GLY A O 1
ATOM 1087 N N . ARG A 1 145 ? 0.269 -19.560 6.127 1.00 72.25 145 ARG A N 1
ATOM 1088 C CA . ARG A 1 145 ? 0.721 -18.846 4.928 1.00 72.25 145 ARG A CA 1
ATOM 1089 C C . ARG A 1 145 ? 0.015 -17.491 4.809 1.00 72.25 145 ARG A C 1
ATOM 1091 O O . ARG A 1 145 ? -1.123 -17.367 5.263 1.00 72.25 145 ARG A O 1
ATOM 1098 N N . PRO A 1 146 ? 0.644 -16.494 4.159 1.00 70.88 146 PRO A N 1
ATOM 1099 C CA . PRO A 1 146 ? -0.030 -15.247 3.825 1.00 70.88 146 PRO A CA 1
ATOM 1100 C C . PRO A 1 146 ? -1.311 -15.519 3.020 1.00 70.88 146 PRO A C 1
ATOM 1102 O O . PRO A 1 146 ? -1.287 -16.386 2.137 1.00 70.88 146 PRO A O 1
ATOM 1105 N N . PRO A 1 147 ? -2.409 -14.794 3.294 1.00 81.44 147 PRO A N 1
ATOM 1106 C CA . PRO A 1 147 ? -3.666 -14.986 2.588 1.00 81.44 147 PRO A CA 1
ATOM 1107 C C . PRO A 1 147 ? -3.478 -14.760 1.088 1.00 81.44 147 PRO A C 1
ATOM 1109 O O . PRO A 1 147 ? -2.769 -13.846 0.654 1.00 81.44 147 PRO A O 1
ATOM 1112 N N . ARG A 1 148 ? -4.130 -15.603 0.283 1.00 86.38 148 ARG A N 1
ATOM 1113 C CA . ARG A 1 148 ? -4.209 -15.413 -1.166 1.00 86.38 148 ARG A CA 1
ATOM 1114 C C . ARG A 1 148 ? -5.547 -14.822 -1.550 1.00 86.38 148 ARG A C 1
ATOM 1116 O O . ARG A 1 148 ? -6.585 -15.216 -1.026 1.00 86.38 148 ARG A O 1
ATOM 1123 N N . TYR A 1 149 ? -5.503 -13.919 -2.518 1.00 90.62 149 TYR A N 1
ATOM 1124 C CA . TYR A 1 149 ? -6.658 -13.177 -2.992 1.00 90.62 149 TYR A CA 1
ATOM 1125 C C . TYR A 1 149 ? -6.865 -13.398 -4.487 1.00 90.62 149 TYR A C 1
ATOM 1127 O O . TYR A 1 149 ? -5.922 -13.600 -5.253 1.00 90.62 149 TYR A O 1
ATOM 1135 N N . CYS A 1 150 ? -8.122 -13.328 -4.916 1.00 91.88 150 CYS A N 1
ATOM 1136 C CA . CYS A 1 150 ? -8.516 -13.607 -6.292 1.00 91.88 150 CYS A CA 1
ATOM 1137 C C . CYS A 1 150 ? -7.854 -12.686 -7.328 1.00 91.88 150 CYS A C 1
ATOM 1139 O O . CYS A 1 150 ? -7.507 -13.134 -8.421 1.00 91.88 150 CYS A O 1
ATOM 1141 N N . HIS A 1 151 ? -7.778 -11.386 -7.033 1.00 91.81 151 HIS A N 1
ATOM 1142 C CA . HIS A 1 151 ? -7.231 -10.324 -7.887 1.00 91.81 151 HIS A CA 1
ATOM 1143 C C . HIS A 1 151 ? -7.791 -10.213 -9.321 1.00 91.81 151 HIS A C 1
ATOM 1145 O O . HIS A 1 151 ? -7.366 -9.341 -10.082 1.00 91.81 151 HIS A O 1
ATOM 1151 N N . ARG A 1 152 ? -8.803 -11.005 -9.704 1.00 92.44 152 ARG A N 1
ATOM 1152 C CA . ARG A 1 152 ? -9.560 -10.793 -10.948 1.00 92.44 152 ARG A CA 1
ATOM 1153 C C . ARG A 1 152 ? -10.209 -9.414 -10.936 1.00 92.44 152 ARG A C 1
ATOM 1155 O O . ARG A 1 152 ? -10.529 -8.883 -9.876 1.00 92.44 152 ARG A O 1
ATOM 1162 N N . ARG A 1 153 ? -10.472 -8.849 -12.116 1.00 91.88 153 ARG A N 1
ATOM 1163 C CA . ARG A 1 153 ? -11.133 -7.543 -12.243 1.00 91.88 153 ARG A CA 1
ATOM 1164 C C . ARG A 1 153 ? -12.428 -7.497 -11.425 1.00 91.88 153 ARG A C 1
ATOM 1166 O O . ARG A 1 153 ? -13.345 -8.294 -11.647 1.00 91.88 153 ARG A O 1
ATOM 1173 N N . ALA A 1 154 ? -12.506 -6.535 -10.512 1.00 91.44 154 ALA A N 1
ATOM 1174 C CA . ALA A 1 154 ? -13.709 -6.290 -9.742 1.00 91.44 154 ALA A CA 1
ATOM 1175 C C . ALA A 1 154 ? -14.775 -5.614 -10.607 1.00 91.44 154 ALA A C 1
ATOM 1177 O O . ALA A 1 154 ? -14.491 -4.737 -11.428 1.00 91.44 154 ALA A O 1
ATOM 1178 N N . THR A 1 155 ? -16.012 -6.051 -10.415 1.00 90.25 155 THR A N 1
ATOM 1179 C CA . THR A 1 155 ? -17.208 -5.537 -11.103 1.00 90.25 155 THR A CA 1
ATOM 1180 C C . THR A 1 155 ? -18.319 -5.186 -10.124 1.00 90.25 155 THR A C 1
ATOM 1182 O O . THR A 1 155 ? -19.277 -4.544 -10.531 1.00 90.25 155 THR A O 1
ATOM 1185 N N . HIS A 1 156 ? -18.177 -5.576 -8.857 1.00 89.88 156 HIS A N 1
ATOM 1186 C CA . HIS A 1 156 ? -19.151 -5.345 -7.802 1.00 89.88 156 HIS A CA 1
ATOM 1187 C C . HIS A 1 156 ? -18.442 -4.828 -6.546 1.00 89.88 156 HIS A C 1
ATOM 1189 O O . HIS A 1 156 ? -17.278 -5.164 -6.311 1.00 89.88 156 HIS A O 1
ATOM 1195 N N . ALA A 1 157 ? -19.156 -4.022 -5.771 1.00 87.00 157 ALA A N 1
ATOM 1196 C CA . ALA A 1 157 ? -18.794 -3.539 -4.447 1.00 87.00 157 ALA A CA 1
ATOM 1197 C C . ALA A 1 157 ? -19.657 -4.238 -3.384 1.00 87.00 157 ALA A C 1
ATOM 1199 O O . ALA A 1 157 ? -20.862 -4.390 -3.584 1.00 87.00 157 ALA A O 1
ATOM 1200 N N . GLY A 1 158 ? -19.042 -4.672 -2.287 1.00 82.81 158 GLY A N 1
ATOM 1201 C CA . GLY A 1 158 ? -19.697 -5.224 -1.102 1.00 82.81 158 GLY A CA 1
ATOM 1202 C C . GLY A 1 158 ? -20.256 -4.157 -0.165 1.00 82.81 158 GLY A C 1
ATOM 1203 O O . GLY A 1 158 ? -20.395 -2.992 -0.542 1.00 82.81 158 GLY A O 1
ATOM 1204 N N . GLN A 1 159 ? -20.548 -4.554 1.077 1.00 76.12 159 GLN A N 1
ATOM 1205 C CA . GLN A 1 159 ? -21.065 -3.644 2.104 1.00 76.12 159 GLN A CA 1
ATOM 1206 C C . GLN A 1 159 ? -20.068 -2.538 2.481 1.00 76.12 159 GLN A C 1
ATOM 1208 O O . GLN A 1 159 ? -20.484 -1.396 2.659 1.00 76.12 159 GLN A O 1
ATOM 1213 N N . GLY A 1 160 ? -18.760 -2.814 2.498 1.00 70.56 160 GLY A N 1
ATOM 1214 C CA . GLY A 1 160 ? -17.706 -1.803 2.651 1.00 70.56 160 GLY A CA 1
ATOM 1215 C C . GLY A 1 160 ? -17.491 -0.922 1.413 1.00 70.56 160 GLY A C 1
ATOM 1216 O O . GLY A 1 160 ? -16.546 -0.132 1.354 1.00 70.56 160 GLY A O 1
ATOM 1217 N N . GLY A 1 161 ? -18.353 -1.031 0.397 1.00 73.62 161 GLY A N 1
ATOM 1218 C CA . GLY A 1 161 ? -18.380 -0.139 -0.754 1.00 73.62 161 GLY A CA 1
ATOM 1219 C C . GLY A 1 161 ? -17.140 -0.266 -1.636 1.00 73.62 161 GLY A C 1
ATOM 1220 O O . GLY A 1 161 ? -16.834 -1.332 -2.163 1.00 73.62 161 GLY A O 1
ATOM 1221 N N . ALA A 1 162 ? -16.428 0.845 -1.841 1.00 66.06 162 ALA A N 1
ATOM 1222 C CA . ALA A 1 162 ? -15.296 0.924 -2.772 1.00 66.06 162 ALA A CA 1
ATOM 1223 C C . ALA A 1 162 ? -14.074 0.074 -2.367 1.00 66.06 162 ALA A C 1
ATOM 1225 O O . ALA A 1 162 ? -13.132 -0.045 -3.155 1.00 66.06 162 ALA A O 1
ATOM 1226 N N . PHE A 1 163 ? -14.084 -0.495 -1.161 1.00 72.94 163 PHE A N 1
ATOM 1227 C CA . PHE A 1 163 ? -12.945 -1.195 -0.569 1.00 72.94 163 PHE A CA 1
ATOM 1228 C C . PHE A 1 163 ? -13.165 -2.711 -0.480 1.00 72.94 163 PHE A C 1
ATOM 1230 O O . PHE A 1 163 ? -12.197 -3.461 -0.608 1.00 72.94 163 PHE A O 1
ATOM 1237 N N . ASP A 1 164 ? -14.429 -3.143 -0.445 1.00 83.50 164 ASP A N 1
ATOM 1238 C CA . ASP A 1 164 ? -14.844 -4.541 -0.579 1.00 83.50 164 ASP A CA 1
ATOM 1239 C C . ASP A 1 164 ? -15.178 -4.830 -2.037 1.00 83.50 164 ASP A C 1
ATOM 1241 O O . ASP A 1 164 ? -16.288 -4.583 -2.509 1.00 83.50 164 ASP A O 1
ATOM 1245 N N . LEU A 1 165 ? -14.203 -5.314 -2.799 1.00 89.69 165 LEU A N 1
ATOM 1246 C CA . LEU A 1 165 ? -14.341 -5.437 -4.243 1.00 89.69 165 LEU A CA 1
ATOM 1247 C C . LEU A 1 165 ? -14.440 -6.901 -4.665 1.00 89.69 165 LEU A C 1
ATOM 1249 O O . LEU A 1 165 ? -13.565 -7.717 -4.379 1.00 89.69 165 LEU A O 1
ATOM 1253 N N . TYR A 1 166 ? -15.465 -7.234 -5.449 1.00 91.12 166 TYR A N 1
ATOM 1254 C CA . TYR A 1 166 ? -15.696 -8.598 -5.919 1.00 91.12 166 TYR A CA 1
ATOM 1255 C C . TYR A 1 166 ? -15.720 -8.694 -7.446 1.00 91.12 166 TYR A C 1
ATOM 1257 O O . TYR A 1 166 ? -16.262 -7.846 -8.168 1.00 91.12 166 TYR A O 1
ATOM 1265 N N . CYS A 1 167 ? -15.119 -9.762 -7.977 1.00 93.12 167 CYS A N 1
ATOM 1266 C CA . CYS A 1 167 ? -15.371 -10.173 -9.354 1.00 93.12 167 CYS A CA 1
ATOM 1267 C C . CYS A 1 167 ? -16.792 -10.748 -9.456 1.00 93.12 167 CYS A C 1
ATOM 1269 O O . CYS A 1 167 ? -17.382 -11.128 -8.449 1.00 93.12 167 CYS A O 1
ATOM 1271 N N . ARG A 1 168 ? -17.345 -10.857 -10.670 1.00 92.50 168 ARG A N 1
ATOM 1272 C CA . ARG A 1 168 ? -18.726 -11.335 -10.870 1.00 92.50 168 ARG A CA 1
ATOM 1273 C C . ARG A 1 168 ? -18.998 -12.698 -10.217 1.00 92.50 168 ARG A C 1
ATOM 1275 O O . ARG A 1 168 ? -20.090 -12.915 -9.711 1.00 92.50 168 ARG A O 1
ATOM 1282 N N . SER A 1 169 ? -18.015 -13.600 -10.235 1.00 93.62 169 SER A N 1
ATOM 1283 C CA . SER A 1 169 ? -18.140 -14.928 -9.620 1.00 93.62 169 SER A CA 1
ATOM 1284 C C . SER A 1 169 ? -18.235 -14.837 -8.099 1.00 93.62 169 SER A C 1
ATOM 1286 O O . SER A 1 169 ? -19.141 -15.409 -7.507 1.00 93.62 169 SER A O 1
ATOM 1288 N N . HIS A 1 170 ? -17.333 -14.084 -7.467 1.00 93.88 170 HIS A N 1
ATOM 1289 C CA . HIS A 1 170 ? -17.302 -13.965 -6.009 1.00 93.88 170 HIS A CA 1
ATOM 1290 C C . HIS A 1 170 ? -18.413 -13.068 -5.466 1.00 93.88 170 HIS A C 1
ATOM 1292 O O . HIS A 1 170 ? -18.884 -13.301 -4.367 1.00 93.88 170 HIS A O 1
ATOM 1298 N N . ALA A 1 171 ? -18.918 -12.117 -6.254 1.00 89.94 171 ALA A N 1
ATOM 1299 C CA . ALA A 1 171 ? -20.107 -11.349 -5.892 1.00 89.94 171 ALA A CA 1
ATOM 1300 C C . ALA A 1 171 ? -21.345 -12.249 -5.726 1.00 89.94 171 ALA A C 1
ATOM 1302 O O . ALA A 1 171 ? -22.144 -12.030 -4.823 1.00 89.94 171 ALA A O 1
ATOM 1303 N N . ARG A 1 172 ? -21.479 -13.284 -6.572 1.00 89.31 172 ARG A N 1
ATOM 1304 C CA . ARG A 1 172 ? -22.533 -14.301 -6.431 1.00 89.31 172 ARG A CA 1
ATOM 1305 C C . ARG A 1 172 ? -22.315 -15.158 -5.192 1.00 89.31 172 ARG A C 1
ATOM 1307 O O . ARG A 1 172 ? -23.224 -15.280 -4.394 1.00 89.31 172 ARG A O 1
ATOM 1314 N N . GLN A 1 173 ? -21.095 -15.654 -4.985 1.00 90.31 173 GLN A N 1
ATOM 1315 C CA . GLN A 1 173 ? -20.782 -16.464 -3.802 1.00 90.31 173 GLN A CA 1
ATOM 1316 C C . GLN A 1 173 ? -21.022 -15.709 -2.489 1.00 90.31 173 GLN A C 1
ATOM 1318 O O . GLN A 1 173 ? -21.574 -16.280 -1.561 1.00 90.31 173 GLN A O 1
ATOM 1323 N N . VAL A 1 174 ? -20.652 -14.427 -2.413 1.00 86.25 174 VAL A N 1
ATOM 1324 C CA . VAL A 1 174 ? -20.935 -13.562 -1.255 1.00 86.25 174 VAL A CA 1
ATOM 1325 C C . VAL A 1 174 ? -22.438 -13.486 -0.978 1.00 86.25 174 VAL A C 1
ATOM 1327 O O . VAL A 1 174 ? -22.858 -13.604 0.171 1.00 86.25 174 VAL A O 1
ATOM 1330 N N . PHE A 1 175 ? -23.246 -13.312 -2.025 1.00 85.25 175 PHE A N 1
ATOM 1331 C CA . PHE A 1 175 ? -24.700 -13.298 -1.902 1.00 85.25 175 PHE A CA 1
ATOM 1332 C C . PHE A 1 175 ? -25.240 -14.658 -1.442 1.00 85.25 175 PHE A C 1
ATOM 1334 O O . PHE A 1 175 ? -26.030 -14.708 -0.506 1.00 85.25 175 PHE A O 1
ATOM 1341 N N . ASP A 1 176 ? -24.769 -15.752 -2.039 1.00 87.69 176 ASP A N 1
ATOM 1342 C CA . ASP A 1 176 ? -25.229 -17.107 -1.722 1.00 87.69 176 ASP A CA 1
ATOM 1343 C C . ASP A 1 176 ? -24.850 -17.530 -0.289 1.00 87.69 176 ASP A C 1
ATOM 1345 O O . ASP A 1 176 ? -25.630 -18.200 0.384 1.00 87.69 176 ASP A O 1
ATOM 1349 N N . LEU A 1 177 ? -23.664 -17.136 0.192 1.00 86.81 177 LEU A N 1
ATOM 1350 C CA . LEU A 1 177 ? -23.144 -17.524 1.509 1.00 86.81 177 LEU A CA 1
ATOM 1351 C C . LEU A 1 177 ? -23.653 -16.639 2.648 1.00 86.81 177 LEU A C 1
ATOM 1353 O O . LEU A 1 177 ? -23.919 -17.141 3.738 1.00 86.81 177 LEU A O 1
ATOM 1357 N N . TYR A 1 178 ? -23.752 -15.328 2.419 1.00 84.56 178 TYR A N 1
ATOM 1358 C CA . TYR A 1 178 ? -24.007 -14.351 3.484 1.00 84.56 178 TYR A CA 1
ATOM 1359 C C . TYR A 1 178 ? -25.309 -13.565 3.297 1.00 84.56 178 TYR A C 1
ATOM 1361 O O . TYR A 1 178 ? -25.657 -12.744 4.143 1.00 84.56 178 TYR A O 1
ATOM 1369 N N . GLY A 1 179 ? -26.024 -13.761 2.185 1.00 82.88 179 GLY A N 1
ATOM 1370 C CA . GLY A 1 179 ? -27.201 -12.959 1.833 1.00 82.88 179 GLY A CA 1
ATOM 1371 C C . GLY A 1 179 ? -26.868 -11.498 1.512 1.00 82.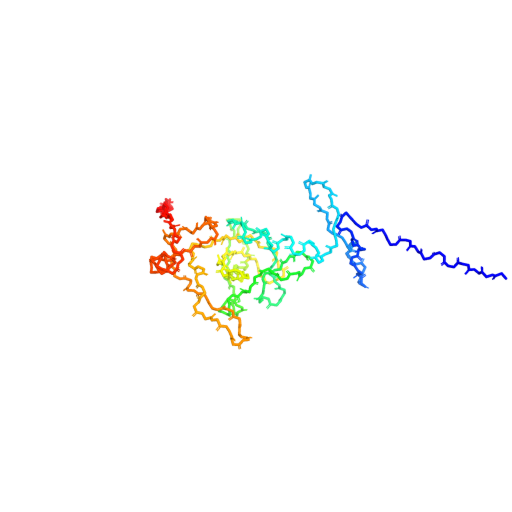88 179 GLY A C 1
ATOM 1372 O O . GLY A 1 179 ? -27.757 -10.649 1.469 1.00 82.88 179 GLY A O 1
ATOM 1373 N N . TRP A 1 180 ? -25.588 -11.167 1.324 1.00 81.25 180 TRP A N 1
ATOM 1374 C CA . TRP A 1 180 ? -25.147 -9.788 1.145 1.00 81.25 180 TRP A CA 1
ATOM 1375 C C . TRP A 1 180 ? -25.390 -9.304 -0.278 1.00 81.25 180 TRP A C 1
ATOM 1377 O O . TRP A 1 180 ? -24.871 -9.853 -1.252 1.00 81.25 180 TRP A O 1
ATOM 1387 N N . THR A 1 181 ? -26.133 -8.207 -0.400 1.00 78.88 181 THR A N 1
ATOM 1388 C CA . THR A 1 181 ? -26.296 -7.506 -1.671 1.00 78.88 181 THR A CA 1
ATOM 1389 C C . THR A 1 181 ? -24.997 -6.810 -2.056 1.00 78.88 181 THR A C 1
ATOM 1391 O O . THR A 1 181 ? -24.413 -6.083 -1.251 1.00 78.88 181 THR A O 1
ATOM 1394 N N . THR A 1 182 ? -24.572 -6.988 -3.305 1.00 81.81 182 THR A N 1
ATOM 1395 C CA . THR A 1 182 ? -23.439 -6.257 -3.880 1.00 81.81 182 THR A CA 1
ATOM 1396 C C . THR A 1 182 ? -23.929 -5.280 -4.944 1.00 81.81 182 THR A C 1
ATOM 1398 O O . THR A 1 182 ? -24.883 -5.558 -5.672 1.00 81.81 182 THR A O 1
ATOM 1401 N N . THR A 1 183 ? -23.271 -4.130 -5.055 1.00 83.12 183 THR A N 1
ATOM 1402 C CA . THR A 1 183 ? -23.626 -3.080 -6.017 1.00 83.12 183 THR A CA 1
ATOM 1403 C C . THR A 1 183 ? -22.703 -3.153 -7.224 1.00 83.12 183 THR A C 1
ATOM 1405 O O . THR A 1 183 ? -21.481 -3.182 -7.074 1.00 83.12 183 THR A O 1
ATOM 1408 N N . ALA A 1 184 ? -23.258 -3.159 -8.436 1.00 82.12 184 ALA A N 1
ATOM 1409 C CA . ALA A 1 184 ? -22.453 -3.121 -9.652 1.00 82.12 184 ALA A CA 1
ATOM 1410 C C . ALA A 1 184 ? -21.624 -1.827 -9.718 1.00 82.12 184 ALA A C 1
ATOM 1412 O O . ALA A 1 184 ? -22.130 -0.723 -9.520 1.00 82.12 184 ALA A O 1
ATOM 1413 N N . LEU A 1 185 ? -20.334 -1.960 -10.019 1.00 78.56 185 LEU A N 1
ATOM 1414 C CA . LEU A 1 185 ? -19.455 -0.813 -10.207 1.00 78.56 185 LEU A CA 1
ATOM 1415 C C . LEU A 1 185 ? -19.747 -0.153 -11.559 1.00 78.56 185 LEU A C 1
ATOM 1417 O O . LEU A 1 185 ? -19.892 -0.865 -12.559 1.00 78.56 185 LEU A O 1
ATOM 1421 N N . PRO A 1 186 ? -19.725 1.189 -11.646 1.00 77.31 186 PRO A N 1
ATOM 1422 C CA . PRO A 1 186 ? -19.855 1.861 -12.927 1.00 77.31 186 PRO A CA 1
ATOM 1423 C C . PRO A 1 186 ? -18.708 1.434 -13.857 1.00 77.31 186 PRO A C 1
ATOM 1425 O O . PRO A 1 186 ? -17.568 1.246 -13.384 1.00 77.31 186 PRO A O 1
ATOM 1428 N N . PRO A 1 187 ? -18.964 1.290 -15.172 1.00 72.00 187 PRO A N 1
ATOM 1429 C CA . PRO A 1 187 ? -17.908 1.029 -16.138 1.00 72.00 187 PRO A CA 1
ATOM 1430 C C . PRO A 1 187 ? -16.804 2.079 -15.974 1.00 72.00 187 PRO A C 1
ATOM 1432 O O . PRO A 1 187 ? -17.068 3.252 -15.707 1.00 72.00 187 PRO A O 1
ATOM 1435 N N . ARG A 1 188 ? -15.537 1.654 -16.071 1.00 62.31 188 ARG A N 1
ATOM 1436 C CA . ARG A 1 188 ? -14.430 2.617 -16.117 1.00 62.31 188 ARG A CA 1
ATOM 1437 C C . ARG A 1 188 ? -14.694 3.508 -17.326 1.00 62.31 188 ARG A C 1
ATOM 1439 O O . ARG A 1 188 ? -14.798 2.972 -18.427 1.00 62.31 188 ARG A O 1
ATOM 1446 N N . ALA A 1 189 ? -14.785 4.822 -17.119 1.00 49.28 189 ALA A N 1
ATOM 1447 C CA . ALA A 1 189 ? -14.663 5.762 -18.220 1.00 49.28 189 ALA A CA 1
ATOM 1448 C C . ALA A 1 189 ? -13.392 5.372 -18.983 1.00 49.28 189 ALA A C 1
ATOM 1450 O O . ALA A 1 189 ? -12.323 5.235 -18.374 1.00 49.28 189 ALA A O 1
ATOM 1451 N N . LEU A 1 190 ? -13.530 5.073 -20.275 1.00 44.50 190 LEU A N 1
ATOM 1452 C CA . LEU A 1 190 ? -12.372 4.889 -21.136 1.00 44.50 190 LEU A CA 1
ATOM 1453 C C . LEU A 1 190 ? -11.560 6.172 -20.988 1.00 44.50 190 LEU A C 1
ATOM 1455 O O . LEU A 1 190 ? -12.094 7.261 -21.190 1.00 44.50 190 LEU A O 1
ATOM 1459 N N . ALA A 1 191 ? -10.309 6.057 -20.540 1.00 41.09 191 ALA A N 1
ATOM 1460 C CA . ALA A 1 191 ? -9.421 7.204 -20.545 1.00 41.09 191 ALA A CA 1
ATOM 1461 C C . ALA A 1 191 ? -9.404 7.706 -21.988 1.00 41.09 191 ALA A C 1
ATOM 1463 O O . ALA A 1 191 ? -9.009 6.950 -22.879 1.00 41.09 191 ALA A O 1
ATOM 1464 N N . HIS A 1 192 ? -9.908 8.923 -22.216 1.00 35.84 192 HIS A N 1
ATOM 1465 C CA . HIS A 1 192 ? -9.802 9.575 -23.511 1.00 35.84 192 HIS A CA 1
ATOM 1466 C C . HIS A 1 192 ? -8.325 9.551 -23.879 1.00 35.84 192 HIS A C 1
ATOM 1468 O O . HIS A 1 192 ? -7.503 10.238 -23.273 1.00 35.84 192 HIS A O 1
ATOM 1474 N N . THR A 1 193 ? -7.989 8.686 -24.826 1.00 35.88 193 THR A N 1
ATOM 1475 C CA . THR A 1 193 ? -6.679 8.633 -25.446 1.00 35.88 193 THR A CA 1
ATOM 1476 C C . THR A 1 193 ? -6.623 9.906 -26.271 1.00 35.88 193 THR A C 1
ATOM 1478 O O . THR A 1 193 ? -7.167 9.967 -27.369 1.00 35.88 193 THR A O 1
ATOM 1481 N N . ARG A 1 194 ? -6.102 10.987 -25.683 1.00 37.66 194 ARG A N 1
ATOM 1482 C CA . ARG A 1 194 ? -5.683 12.133 -26.483 1.00 37.66 194 ARG A CA 1
ATOM 1483 C C . ARG A 1 194 ? -4.505 11.639 -27.316 1.00 37.66 194 ARG A C 1
ATOM 1485 O O . ARG A 1 194 ? -3.492 11.237 -26.742 1.00 37.66 194 ARG A O 1
ATOM 1492 N N . ALA A 1 195 ? -4.754 11.545 -28.621 1.00 39.59 195 ALA A N 1
ATOM 1493 C CA . ALA A 1 195 ? -3.741 11.408 -29.656 1.00 39.59 195 ALA A CA 1
ATOM 1494 C C . ALA A 1 195 ? -2.754 12.580 -29.600 1.00 39.59 195 ALA A C 1
ATOM 1496 O O . ALA A 1 195 ? -3.176 13.673 -29.147 1.00 39.59 195 ALA A O 1
#

Radius of gyration: 21.37 Å; chains: 1; bounding box: 49×42×81 Å

Sequence (195 aa):
MTTSFTAPVADILDCGHPPTPDPSGIGTGRAIDPTTGATSCYPCSDERERHAMTRANTFVAYVSSAGRALTTWPGGHLATIDPHDVHQVGRRTYTPSGGMWTRYVWHATDVDGGRWAGINGGPGLVIRVHRLRACTWQTEFGDGRPPRYCHRRATHAGQGGAFDLYCRSHARQVFDLYGWTTTALPPRALAHTRA

pLDDT: mean 85.46, std 14.9, range [35.84, 98.19]

Organism: NCBI:txid112413

Foldseek 3Di:
DDPPPPPPPQPQFPQRHHQQDDPVPPDPSWDADPVPRGIDGPVVVLVVLLVVVLLDQKDKFACALQNFATGHPVRRGRWGWDPVQSPDPFDWDADPVGDIAGKGWTWTQGLQRWIWIWIDRDHGDMTMIGTAQFASDFPDDDDPDRTDTPRHHFFWAWPSGPNHTHDPVVQVVCCVPPVTHIHTDDPPDDPPPPD

Secondary structure (DSSP, 8-state):
-------------TTSSPPPP-TTS-S-S-EE-TTT--EE-HHHHHHHHHHHHTT-SEEEEEE-TTSSEEE-TT--EEEEEPHHHHT---EEEE-TTS-EEEEEEEEEEETT--EEEEEESSTTSEEEEEE--B---EEE-SSSSPPEE--SBP-EEETTEEEEEE-HHHHHHHHHHH----EEPPPPPP-----